Protein AF-A0A2G1Z5H5-F1 (afdb_monomer_lite)

pLDDT: mean 76.41, std 15.06, range [30.34, 93.94]

Foldseek 3Di:
DPPDPPPDDFPFDPVLLVVVCVVPPPCLLVVLVVLLVCLLVVVDDLLVSLLVLLVSLLVLCCVPVNLPDDPVNVVVLVVVLVVLVVVLVVDPDPVSVVVSVVVNVPPPRRDDSLVSVVVLVVVLVVLQFDDDDDSVLSVVSSPQDPPDPDDDQDPVRSVSSVVCSLVSSLSSQLSSCVVSPGDSLRSLVVLVVRPRCSVVGRHPVNND

Radius of gyration: 21.46 Å; chains: 1; bounding box: 48×31×82 Å

Secondary structure (DSSP, 8-state):
----S-SS--SS-HHHHHHHHHH-TT-HHHHHHHHHHHHHTT-S-HHHHHHHHHHHHHHHHHHHT-S---HHHHHHHHHHHHHHHHHHTT---HHHHHHHHHHHHS-TTPPPHHHHHHHHHHHHHHTT------HHHHHHHHT----TTS-PPPHHHHHHHHHHHHHHHHHHHHHHHHHTT--HHHHHHHHHT-TTTGGGGS-GGG--

Sequence (208 aa):
EFASLTDGRSTVSIENIFDHIVSDKDGALTYFMDMVLKAEVYERRLDDGFIELIGLLENFHKTYFGSGLDKERKDYNKEMKQKLKKLVAKSNDKEAIEFLNKLCMAQPGELSLFERLEELKKEWAEDGFRGGPDLRKIKSLRNVKPHGRGNRYSNDDIQYIAMVLPFLTGLSRYHILKYLGFDRESIAKSFHVIRLGLGSFVPIDLCE

Structure (mmCIF, N/CA/C/O backbone):
data_AF-A0A2G1Z5H5-F1
#
_entry.id   AF-A0A2G1Z5H5-F1
#
loop_
_atom_site.group_PDB
_atom_site.id
_atom_site.type_symbol
_atom_site.label_atom_id
_atom_site.label_alt_id
_atom_site.label_comp_id
_atom_site.label_asym_id
_atom_site.label_entity_id
_atom_site.label_seq_id
_atom_site.pdbx_PDB_ins_code
_atom_site.Cartn_x
_atom_site.Cartn_y
_atom_site.Cartn_z
_atom_site.occupancy
_atom_site.B_iso_or_equiv
_atom_site.auth_seq_id
_atom_site.auth_comp_id
_atom_site.auth_asym_id
_atom_site.auth_atom_id
_atom_site.pdbx_PDB_model_num
ATOM 1 N N . GLU A 1 1 ? 6.859 11.611 -41.718 1.00 34.59 1 GLU A N 1
ATOM 2 C CA . GLU A 1 1 ? 5.893 10.510 -41.538 1.00 34.59 1 GLU A CA 1
ATOM 3 C C . GLU A 1 1 ? 5.924 10.061 -40.082 1.00 34.59 1 GLU A C 1
ATOM 5 O O . GLU A 1 1 ? 6.848 9.379 -39.668 1.00 34.59 1 GLU A O 1
ATOM 10 N N . PHE A 1 2 ? 4.973 10.549 -39.280 1.00 31.77 2 PHE A N 1
ATOM 11 C CA . PHE A 1 2 ? 4.780 10.169 -37.874 1.00 31.77 2 PHE A CA 1
ATOM 12 C C . PHE A 1 2 ? 3.971 8.871 -37.818 1.00 31.77 2 PHE A C 1
ATOM 1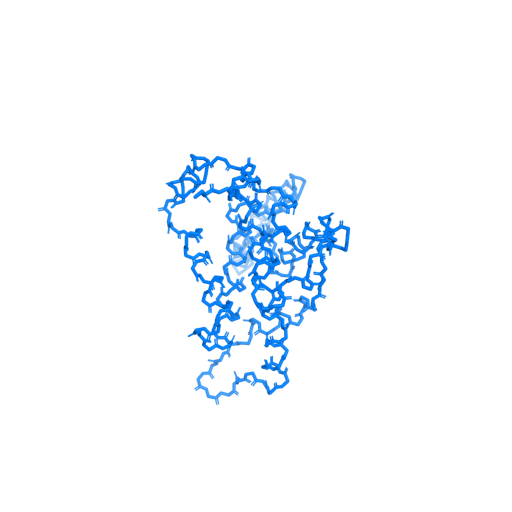4 O O . PHE A 1 2 ? 2.782 8.870 -37.504 1.00 31.77 2 PHE A O 1
ATOM 21 N N . ALA A 1 3 ? 4.597 7.768 -38.212 1.00 30.34 3 ALA A N 1
ATOM 22 C CA . ALA A 1 3 ? 3.978 6.462 -38.092 1.00 30.34 3 ALA A CA 1
ATOM 23 C C . ALA A 1 3 ? 4.014 6.003 -36.622 1.00 30.34 3 ALA A C 1
ATOM 25 O O . ALA A 1 3 ? 5.083 5.848 -36.041 1.00 30.34 3 ALA A O 1
ATOM 26 N N . SER A 1 4 ? 2.825 5.739 -36.069 1.00 34.12 4 SER A N 1
ATOM 27 C CA . SER A 1 4 ? 2.588 4.704 -35.053 1.00 34.12 4 SER A CA 1
ATOM 28 C C . SER A 1 4 ? 3.113 4.929 -33.619 1.00 34.12 4 SER A C 1
ATOM 30 O O . SER A 1 4 ? 3.907 4.143 -33.111 1.00 34.12 4 SER A O 1
ATOM 32 N N . LEU A 1 5 ? 2.584 5.929 -32.903 1.00 34.94 5 LEU A N 1
ATOM 33 C CA . LEU A 1 5 ? 2.656 5.997 -31.423 1.00 34.94 5 LEU A CA 1
ATOM 34 C C . LEU A 1 5 ? 1.293 5.772 -30.736 1.00 34.94 5 LEU A C 1
ATOM 36 O O . LEU A 1 5 ? 1.133 6.049 -29.552 1.00 34.94 5 LEU A O 1
ATOM 40 N N . THR A 1 6 ? 0.297 5.275 -31.475 1.00 40.53 6 THR A N 1
ATOM 41 C CA . THR A 1 6 ? -1.071 5.037 -30.977 1.00 40.53 6 THR A CA 1
ATOM 42 C C . THR A 1 6 ? -1.486 3.568 -30.954 1.00 40.53 6 THR A C 1
ATOM 44 O O . THR A 1 6 ? -2.659 3.289 -30.702 1.00 40.53 6 THR A O 1
ATOM 47 N N . ASP A 1 7 ? -0.567 2.632 -31.194 1.00 35.00 7 ASP A N 1
ATOM 48 C CA . ASP A 1 7 ? -0.853 1.209 -31.003 1.00 35.00 7 ASP A CA 1
ATOM 49 C C . ASP A 1 7 ? -0.831 0.895 -29.501 1.00 35.00 7 ASP A C 1
ATOM 51 O O . ASP A 1 7 ? 0.214 0.660 -28.901 1.00 35.00 7 ASP A O 1
ATOM 55 N N . GLY A 1 8 ? -2.010 0.981 -28.876 1.00 45.78 8 GLY A N 1
ATOM 56 C CA . GLY A 1 8 ? -2.221 0.682 -27.457 1.00 45.78 8 GLY A CA 1
ATOM 57 C C . GLY A 1 8 ? -2.734 1.870 -26.647 1.00 45.78 8 GLY A C 1
ATOM 58 O O . GLY A 1 8 ? -2.090 2.309 -25.697 1.00 45.78 8 GLY A O 1
ATOM 59 N N . ARG A 1 9 ? -3.900 2.412 -27.022 1.00 51.22 9 ARG A N 1
ATOM 60 C CA . ARG A 1 9 ? -4.643 3.376 -26.194 1.00 51.22 9 ARG A CA 1
ATOM 61 C C . ARG A 1 9 ? -4.910 2.748 -24.821 1.00 51.22 9 ARG A C 1
ATOM 63 O O . ARG A 1 9 ? -5.426 1.637 -24.766 1.00 51.22 9 ARG A O 1
ATOM 70 N N . SER A 1 10 ? -4.557 3.464 -23.752 1.00 54.84 10 SER A N 1
ATOM 71 C CA . SER A 1 10 ? -4.965 3.165 -22.371 1.00 54.84 10 SER A CA 1
ATOM 72 C C . SER A 1 10 ? -6.406 2.651 -22.334 1.00 54.84 10 SER A C 1
ATOM 74 O O . SER A 1 10 ? -7.285 3.268 -22.939 1.00 54.84 10 SER A O 1
ATOM 76 N N . THR A 1 11 ? -6.657 1.546 -21.629 1.00 64.56 11 THR A N 1
ATOM 77 C CA . THR A 1 11 ? -8.013 0.996 -21.462 1.00 64.56 11 THR A CA 1
ATOM 78 C C . THR A 1 11 ? -8.915 1.887 -20.603 1.00 64.56 11 THR A C 1
ATOM 80 O O . THR A 1 11 ? -10.134 1.727 -20.612 1.00 64.56 11 THR A O 1
ATOM 83 N N . VAL A 1 12 ? -8.332 2.887 -19.936 1.00 72.69 12 VAL A N 1
ATOM 84 C CA . VAL A 1 12 ? -9.022 3.913 -19.149 1.00 72.69 12 VAL A CA 1
ATOM 85 C C . VAL A 1 12 ? -9.124 5.216 -19.938 1.00 72.69 12 VAL A C 1
ATOM 87 O O . VAL A 1 12 ? -8.121 5.694 -20.481 1.00 72.69 12 VAL A O 1
ATOM 90 N N . SER A 1 13 ? -10.322 5.810 -19.969 1.00 78.75 13 SER A N 1
ATOM 91 C CA . SER A 1 13 ? -10.554 7.134 -20.550 1.00 78.75 13 SER A CA 1
ATOM 92 C C . SER A 1 13 ? -9.926 8.241 -19.697 1.00 78.75 13 SER A C 1
ATOM 94 O O . SER A 1 13 ? -9.834 8.145 -18.472 1.00 78.75 13 SER A O 1
ATOM 96 N N . ILE A 1 14 ? -9.499 9.322 -20.349 1.00 75.88 14 ILE A N 1
ATOM 97 C CA . ILE A 1 14 ? -8.927 10.485 -19.659 1.00 75.88 14 ILE A CA 1
ATOM 98 C C . ILE A 1 14 ? -9.972 11.105 -18.723 1.00 75.88 14 ILE A C 1
ATOM 100 O O . ILE A 1 14 ? -9.642 11.503 -17.610 1.00 75.88 14 ILE A O 1
ATOM 104 N N . GLU A 1 15 ? -11.233 11.117 -19.147 1.00 73.50 15 GLU A N 1
ATOM 105 C CA . GLU A 1 15 ? -12.382 11.580 -18.375 1.00 73.50 15 GLU A CA 1
ATOM 106 C C . GLU A 1 15 ? -12.508 10.827 -17.045 1.00 73.50 15 GLU A C 1
ATOM 108 O O . GLU A 1 15 ? -12.599 11.469 -16.005 1.00 73.50 15 GLU A O 1
ATOM 113 N N . ASN A 1 16 ? -12.386 9.492 -17.043 1.00 71.44 16 ASN A N 1
ATOM 114 C CA . ASN A 1 16 ? -12.443 8.702 -15.808 1.00 71.44 16 ASN A CA 1
ATOM 115 C C . ASN A 1 16 ? -11.291 9.052 -14.853 1.00 71.44 16 ASN A C 1
ATOM 117 O O . ASN A 1 16 ? -11.498 9.178 -13.647 1.00 71.44 16 ASN A O 1
ATOM 121 N N . ILE A 1 17 ? -10.074 9.242 -15.376 1.00 74.94 17 ILE A N 1
ATOM 122 C CA . ILE A 1 17 ? -8.916 9.642 -14.559 1.00 74.94 17 ILE A CA 1
ATOM 123 C C . ILE A 1 17 ? -9.167 11.017 -13.928 1.00 74.94 17 ILE A C 1
ATOM 125 O O . ILE A 1 17 ? -8.928 11.200 -12.732 1.00 74.94 17 ILE A O 1
ATOM 129 N N . PHE A 1 18 ? -9.673 11.976 -14.709 1.00 73.38 18 PHE A N 1
ATOM 130 C CA . PHE A 1 18 ? -10.028 13.299 -14.201 1.00 73.38 18 PHE A CA 1
ATOM 131 C C . PHE A 1 18 ? -11.140 13.233 -13.159 1.00 73.38 18 PHE A C 1
ATOM 133 O O . PHE A 1 18 ? -11.022 13.899 -12.135 1.00 73.38 18 PHE A O 1
ATOM 140 N N . ASP A 1 19 ? -12.162 12.406 -13.358 1.00 72.00 19 ASP A N 1
ATOM 141 C CA . ASP A 1 19 ? -13.245 12.234 -12.391 1.00 72.00 19 ASP A CA 1
ATOM 142 C C . ASP A 1 19 ? -12.720 11.710 -11.048 1.00 72.00 19 ASP A C 1
ATOM 144 O O . ASP A 1 19 ? -13.114 12.223 -9.998 1.00 72.00 19 ASP A O 1
ATOM 148 N N . HIS A 1 20 ? -11.774 10.763 -11.052 1.00 72.81 20 HIS A N 1
ATOM 149 C CA . HIS A 1 20 ? -11.118 10.291 -9.828 1.00 72.81 20 HIS A CA 1
ATOM 150 C C . HIS A 1 20 ? -10.287 11.384 -9.140 1.00 72.81 20 HIS A C 1
ATOM 152 O O . HIS A 1 20 ? -10.359 11.515 -7.918 1.00 72.81 20 HIS A O 1
ATOM 158 N N . ILE A 1 21 ? -9.532 12.186 -9.900 1.00 73.06 21 ILE A N 1
ATOM 159 C CA . ILE A 1 21 ? -8.707 13.282 -9.359 1.00 73.06 21 ILE A CA 1
ATOM 160 C C . ILE A 1 21 ? -9.581 14.419 -8.812 1.00 73.06 21 ILE A C 1
ATOM 162 O O . ILE A 1 21 ? -9.304 14.957 -7.747 1.00 73.06 21 ILE A O 1
ATOM 166 N N . VAL A 1 22 ? -10.657 14.784 -9.510 1.00 72.25 22 VAL A N 1
ATOM 167 C CA . VAL A 1 22 ? -11.588 15.842 -9.086 1.00 72.25 22 VAL A CA 1
ATOM 168 C C . VAL A 1 22 ? -12.436 15.388 -7.892 1.00 72.25 22 VAL A C 1
ATOM 170 O O . VAL A 1 22 ? -12.794 16.202 -7.040 1.00 72.25 22 VAL A O 1
ATOM 173 N N . SER A 1 23 ? -12.736 14.091 -7.796 1.00 71.38 23 SER A N 1
ATOM 174 C CA . SER A 1 23 ? -13.459 13.509 -6.658 1.00 71.38 23 SER A CA 1
ATOM 175 C C . SER A 1 23 ? -12.597 13.357 -5.399 1.00 71.38 23 SER A C 1
ATOM 177 O O . SER A 1 23 ? -13.146 13.210 -4.304 1.00 71.38 23 SER A O 1
ATOM 179 N N . ASP A 1 24 ? -11.269 13.424 -5.524 1.00 74.38 24 ASP A N 1
ATOM 180 C CA . ASP A 1 24 ? -10.310 13.428 -4.416 1.00 74.38 24 ASP A CA 1
ATOM 181 C C . ASP A 1 24 ? -10.291 14.796 -3.713 1.00 74.38 24 ASP A C 1
ATOM 183 O O . ASP A 1 24 ? -9.395 15.621 -3.893 1.00 74.38 24 ASP A O 1
ATOM 187 N N . LYS A 1 25 ? -11.330 15.049 -2.908 1.00 62.09 25 LYS A N 1
ATOM 188 C CA . LYS A 1 25 ? -11.600 16.349 -2.263 1.00 62.09 25 LYS A CA 1
ATOM 189 C C . LYS A 1 25 ? -10.444 16.901 -1.423 1.00 62.09 25 LYS A C 1
ATOM 191 O O . LYS A 1 25 ? -10.353 18.116 -1.274 1.00 62.09 25 LYS A O 1
ATOM 196 N N . ASP A 1 26 ? -9.583 16.027 -0.907 1.00 72.56 26 ASP A N 1
ATOM 197 C CA . ASP A 1 26 ? -8.458 16.389 -0.040 1.00 72.56 26 ASP A CA 1
ATOM 198 C C . ASP A 1 26 ? -7.095 16.297 -0.758 1.00 72.56 26 ASP A C 1
ATOM 200 O O . ASP A 1 26 ? -6.055 16.533 -0.141 1.00 72.56 26 ASP A O 1
ATOM 204 N N . GLY A 1 27 ? -7.072 15.947 -2.052 1.00 78.00 27 GLY A N 1
ATOM 205 C CA . GLY A 1 27 ? -5.838 15.762 -2.823 1.00 78.00 27 GLY A CA 1
ATOM 206 C C . GLY A 1 27 ? -4.970 14.593 -2.336 1.00 78.00 27 GLY A C 1
ATOM 207 O O . GLY A 1 27 ? -3.768 14.556 -2.617 1.00 78.00 27 GLY A O 1
ATOM 208 N N . ALA 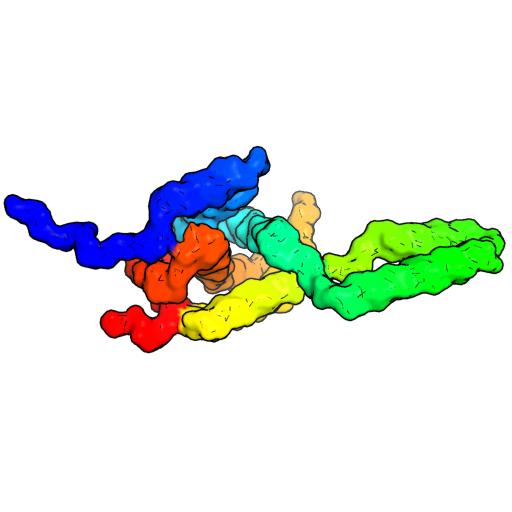A 1 28 ? -5.546 13.651 -1.583 1.00 81.81 28 ALA A N 1
ATOM 209 C CA . ALA A 1 28 ? -4.832 12.546 -0.957 1.00 81.81 28 ALA A CA 1
ATOM 210 C C . ALA A 1 28 ? -4.253 11.562 -1.986 1.00 81.81 28 ALA A C 1
ATOM 212 O O . ALA A 1 28 ? -3.143 11.064 -1.797 1.00 81.81 28 ALA A O 1
ATOM 213 N N . LEU A 1 29 ? -4.971 11.299 -3.082 1.00 83.50 29 LEU A N 1
ATOM 214 C CA . LEU A 1 29 ? -4.502 10.484 -4.202 1.00 83.50 29 LEU A CA 1
ATOM 215 C C . LEU A 1 29 ? -3.364 11.184 -4.944 1.00 83.50 29 LEU A C 1
ATOM 217 O O . LEU A 1 29 ? -2.335 10.565 -5.206 1.00 83.50 29 LEU A O 1
ATOM 221 N N . THR A 1 30 ? -3.519 12.478 -5.231 1.00 84.75 30 THR A N 1
ATOM 222 C CA . THR A 1 30 ? -2.488 13.259 -5.938 1.00 84.75 30 THR A CA 1
ATOM 223 C C . THR A 1 30 ? -1.199 13.339 -5.118 1.00 84.75 30 THR A C 1
ATOM 225 O O . THR A 1 30 ? -0.109 13.116 -5.644 1.00 84.75 30 THR A O 1
ATOM 228 N N . TYR A 1 31 ? -1.314 13.585 -3.811 1.00 87.50 31 TYR A N 1
ATOM 229 C CA . TYR A 1 31 ? -0.173 13.564 -2.898 1.00 87.50 31 TYR A CA 1
ATOM 230 C C . TYR A 1 31 ? 0.465 12.174 -2.808 1.00 87.50 31 TYR A C 1
ATOM 232 O O . TYR A 1 31 ? 1.690 12.057 -2.814 1.00 87.50 31 TYR A O 1
ATOM 240 N N . PHE A 1 32 ? -0.339 11.107 -2.781 1.00 89.69 32 PHE A N 1
ATOM 241 C CA . PHE A 1 32 ? 0.192 9.748 -2.778 1.00 89.69 32 PHE A CA 1
ATOM 242 C C . PHE A 1 32 ? 0.973 9.435 -4.061 1.00 89.69 32 PHE A C 1
ATOM 244 O O . PHE A 1 32 ? 2.082 8.910 -3.980 1.00 89.69 32 PHE A O 1
ATOM 251 N N . MET A 1 33 ? 0.454 9.825 -5.228 1.00 88.69 33 MET A N 1
ATOM 252 C CA . MET A 1 33 ? 1.147 9.690 -6.514 1.00 88.69 33 MET A CA 1
ATOM 253 C C . MET A 1 33 ? 2.485 10.438 -6.530 1.00 88.69 33 MET A C 1
ATOM 255 O O . MET A 1 33 ? 3.504 9.854 -6.895 1.00 88.69 33 MET A O 1
ATOM 259 N N . ASP A 1 34 ? 2.501 11.700 -6.092 1.00 88.38 34 ASP A N 1
ATOM 260 C CA . ASP A 1 34 ? 3.726 12.501 -5.969 1.00 88.38 34 ASP A CA 1
ATOM 261 C C . ASP A 1 34 ? 4.745 11.830 -5.037 1.00 88.38 34 ASP A C 1
ATOM 263 O O . ASP A 1 34 ? 5.933 11.744 -5.352 1.00 88.38 34 ASP A O 1
ATOM 267 N N . MET A 1 35 ? 4.283 11.269 -3.919 1.00 89.12 35 MET A N 1
ATOM 268 C CA . MET A 1 35 ? 5.166 10.585 -2.983 1.00 89.12 35 MET A CA 1
ATOM 269 C C . MET A 1 35 ? 5.734 9.271 -3.514 1.00 89.12 35 MET A C 1
ATOM 271 O O . MET A 1 35 ? 6.901 8.975 -3.251 1.00 89.12 35 MET A O 1
ATOM 275 N N . VAL A 1 36 ? 4.963 8.508 -4.292 1.00 89.00 36 VAL A N 1
ATOM 276 C CA . VAL A 1 36 ? 5.480 7.328 -4.999 1.00 89.00 36 VAL A CA 1
ATOM 277 C C . VAL A 1 36 ? 6.588 7.741 -5.966 1.00 89.00 36 VAL A C 1
ATOM 279 O O . VAL A 1 36 ? 7.666 7.154 -5.922 1.00 89.00 36 VAL A O 1
ATOM 282 N N . LEU A 1 37 ? 6.373 8.792 -6.765 1.00 86.62 37 LEU A N 1
ATOM 283 C CA . LEU A 1 37 ? 7.378 9.292 -7.711 1.00 86.62 37 LEU A CA 1
ATOM 284 C C . LEU A 1 37 ? 8.658 9.753 -6.999 1.00 86.62 37 LEU A C 1
ATOM 286 O O . LEU A 1 37 ? 9.759 9.383 -7.402 1.00 86.62 37 LEU A O 1
ATOM 290 N N . LYS A 1 38 ? 8.532 10.502 -5.899 1.00 86.19 38 LYS A N 1
ATOM 291 C CA . LYS A 1 38 ? 9.680 10.961 -5.095 1.00 86.19 38 LYS A CA 1
ATOM 292 C C . LYS A 1 38 ? 10.454 9.812 -4.454 1.00 86.19 38 LYS A C 1
ATOM 294 O O . LYS A 1 38 ? 11.683 9.862 -4.383 1.00 86.19 38 LYS A O 1
ATOM 299 N N . ALA A 1 39 ? 9.747 8.784 -3.983 1.00 85.19 39 ALA A N 1
ATOM 300 C CA . ALA A 1 39 ? 10.359 7.582 -3.425 1.00 85.19 39 ALA A CA 1
ATOM 301 C C . ALA A 1 39 ? 11.063 6.744 -4.505 1.00 85.19 39 ALA A C 1
ATOM 303 O O . ALA A 1 39 ? 12.129 6.194 -4.240 1.00 85.19 39 ALA A O 1
ATOM 304 N N . GLU A 1 40 ? 10.512 6.690 -5.722 1.00 83.44 40 GLU A N 1
ATOM 305 C CA . GLU A 1 40 ? 11.128 6.033 -6.880 1.00 83.44 40 GLU A CA 1
ATOM 306 C C . GLU A 1 40 ? 12.492 6.665 -7.226 1.00 83.44 40 GLU A C 1
ATOM 308 O O . GLU A 1 40 ? 13.475 5.949 -7.416 1.00 83.44 40 GLU A O 1
ATOM 313 N N . VAL A 1 41 ? 12.602 7.997 -7.244 1.00 82.25 41 VAL A N 1
ATOM 314 C CA . VAL A 1 41 ? 13.861 8.688 -7.598 1.00 82.25 41 VAL A CA 1
ATOM 315 C C . VAL A 1 41 ? 14.805 8.953 -6.415 1.00 82.25 41 VAL A C 1
ATOM 317 O O . VAL A 1 41 ? 15.820 9.624 -6.590 1.00 82.25 41 VAL A O 1
ATOM 320 N N . TYR A 1 42 ? 14.505 8.426 -5.221 1.00 78.75 42 TYR A N 1
ATOM 321 C CA . TYR A 1 42 ? 15.274 8.656 -3.987 1.00 78.75 42 TYR A CA 1
ATOM 322 C C . TYR A 1 42 ? 15.501 10.147 -3.662 1.00 78.75 42 TYR A C 1
ATOM 324 O O . TYR A 1 42 ? 16.541 10.528 -3.127 1.00 78.75 42 TYR A O 1
ATOM 332 N N . GLU A 1 43 ? 14.524 11.009 -3.962 1.00 78.00 43 GLU A N 1
ATOM 333 C CA . GLU A 1 43 ? 14.632 12.459 -3.716 1.00 78.00 43 GLU A CA 1
ATOM 334 C C . GLU A 1 43 ? 14.588 12.802 -2.214 1.00 78.00 43 GLU A C 1
ATOM 336 O O . GLU A 1 43 ? 14.990 13.884 -1.786 1.00 78.00 43 GLU A O 1
ATOM 341 N N . ARG A 1 44 ? 14.125 11.861 -1.384 1.00 72.62 44 ARG A N 1
ATOM 342 C CA . ARG A 1 44 ? 14.105 11.973 0.077 1.00 72.62 44 ARG A CA 1
ATOM 343 C C . ARG A 1 44 ? 15.080 11.003 0.722 1.00 72.62 44 ARG A C 1
ATOM 345 O O . ARG A 1 44 ? 15.501 10.010 0.129 1.00 72.62 44 ARG A O 1
ATOM 352 N N . ARG A 1 45 ? 15.390 11.262 1.994 1.00 80.44 45 ARG A N 1
ATOM 353 C CA . ARG A 1 45 ? 16.102 10.286 2.816 1.00 80.44 45 ARG A CA 1
ATOM 354 C C . ARG A 1 45 ? 15.318 8.971 2.859 1.00 80.44 45 ARG A C 1
ATOM 356 O O . ARG A 1 45 ? 14.093 8.979 2.971 1.00 80.44 45 ARG A O 1
ATOM 363 N N . LEU A 1 46 ? 16.044 7.857 2.780 1.00 83.38 46 LEU A N 1
ATOM 364 C CA . LEU A 1 46 ? 15.479 6.504 2.706 1.00 83.38 46 LEU A CA 1
ATOM 365 C C . LEU A 1 46 ? 14.502 6.199 3.847 1.00 83.38 46 LEU A C 1
ATOM 367 O O . LEU A 1 46 ? 13.456 5.601 3.618 1.00 83.38 46 LEU A O 1
ATOM 371 N N . ASP A 1 47 ? 14.838 6.616 5.066 1.00 82.25 47 ASP A N 1
ATOM 372 C CA . ASP A 1 47 ? 14.019 6.425 6.260 1.00 82.25 47 ASP A CA 1
ATOM 373 C C . ASP A 1 47 ? 12.717 7.232 6.217 1.00 82.25 47 ASP A C 1
ATOM 375 O O . ASP A 1 47 ? 11.649 6.684 6.499 1.00 82.25 47 ASP A O 1
ATOM 379 N N . ASP A 1 48 ? 12.799 8.501 5.823 1.00 82.69 48 ASP A N 1
ATOM 380 C CA . ASP A 1 48 ? 11.633 9.382 5.717 1.00 82.69 48 ASP A CA 1
ATOM 381 C C . ASP A 1 48 ? 10.679 8.899 4.616 1.00 82.69 48 ASP A C 1
ATOM 383 O O . ASP A 1 48 ? 9.486 8.711 4.864 1.00 82.69 48 ASP A O 1
ATOM 387 N N . GLY A 1 49 ? 11.215 8.603 3.425 1.00 84.25 49 GLY A N 1
ATOM 388 C CA . GLY A 1 49 ? 10.433 8.083 2.302 1.00 84.25 49 GLY A CA 1
ATOM 389 C C . GLY A 1 49 ? 9.763 6.745 2.621 1.00 84.25 49 GLY A C 1
ATOM 390 O O . GLY A 1 49 ? 8.600 6.542 2.284 1.00 84.25 49 GLY A O 1
ATOM 391 N N . PHE A 1 50 ? 10.453 5.853 3.337 1.00 89.00 50 PHE A N 1
ATOM 392 C CA . PHE A 1 50 ? 9.891 4.581 3.792 1.00 89.00 50 PHE A CA 1
ATOM 393 C C . PHE A 1 50 ? 8.709 4.768 4.753 1.00 89.00 50 PHE A C 1
ATOM 395 O O . PHE A 1 50 ? 7.651 4.169 4.551 1.00 89.00 50 PHE A O 1
ATOM 402 N N . ILE A 1 51 ? 8.863 5.597 5.793 1.00 88.69 51 ILE A N 1
ATOM 403 C CA . ILE A 1 51 ? 7.807 5.825 6.794 1.00 88.69 51 ILE A CA 1
ATOM 404 C C . ILE A 1 51 ? 6.575 6.462 6.145 1.00 88.69 51 ILE A C 1
ATOM 406 O O . ILE A 1 51 ? 5.446 6.034 6.402 1.00 88.69 51 ILE A O 1
ATOM 410 N N . GLU A 1 52 ? 6.795 7.472 5.308 1.00 88.00 52 GLU A N 1
ATOM 411 C CA . GLU A 1 52 ? 5.736 8.215 4.632 1.00 88.00 52 GLU A CA 1
ATOM 412 C C . GLU A 1 52 ? 4.971 7.330 3.647 1.00 88.00 52 GLU A C 1
ATOM 414 O O . GLU A 1 52 ? 3.742 7.298 3.688 1.00 88.00 52 GLU A O 1
ATOM 419 N N . LEU A 1 53 ? 5.674 6.525 2.845 1.00 90.75 53 LEU A N 1
ATOM 420 C CA . LEU A 1 53 ? 5.054 5.619 1.880 1.00 90.75 53 LEU A CA 1
ATOM 421 C C . LEU A 1 53 ? 4.179 4.556 2.558 1.00 90.75 53 LEU A C 1
ATOM 423 O O . LEU A 1 53 ? 3.069 4.285 2.106 1.00 90.75 53 LEU A O 1
ATOM 427 N N . ILE A 1 54 ? 4.628 3.993 3.685 1.00 91.94 54 ILE A N 1
ATOM 428 C CA . ILE A 1 54 ? 3.816 3.056 4.477 1.00 91.94 54 ILE A CA 1
ATOM 429 C C . ILE A 1 54 ? 2.586 3.752 5.060 1.00 91.94 54 ILE A C 1
ATOM 431 O O . ILE A 1 54 ? 1.498 3.175 5.065 1.00 91.94 54 ILE A O 1
ATOM 435 N N . GLY A 1 55 ? 2.749 4.975 5.572 1.00 89.81 55 GLY A N 1
ATOM 436 C CA . GLY A 1 55 ? 1.635 5.768 6.088 1.00 89.81 55 GLY A CA 1
ATOM 437 C C . GLY A 1 55 ? 0.590 6.058 5.012 1.00 89.81 55 GLY A C 1
ATOM 438 O O . GLY A 1 55 ? -0.606 5.942 5.273 1.00 89.81 55 GLY A O 1
ATOM 439 N N . LEU A 1 56 ? 1.040 6.363 3.796 1.00 90.88 56 LEU A N 1
ATOM 440 C CA . LEU A 1 56 ? 0.174 6.616 2.651 1.00 90.88 56 LEU A CA 1
ATOM 441 C C . LEU A 1 56 ? -0.513 5.355 2.139 1.00 90.88 56 LEU A C 1
ATOM 443 O O . LEU A 1 56 ? -1.709 5.409 1.894 1.00 90.88 56 LEU A O 1
ATOM 447 N N . LEU A 1 57 ? 0.178 4.215 2.071 1.00 91.12 57 LEU A N 1
ATOM 448 C CA . LEU A 1 57 ? -0.442 2.916 1.779 1.00 91.12 57 LEU A CA 1
ATOM 449 C C . LEU A 1 57 ? -1.520 2.556 2.808 1.00 91.12 57 LEU A C 1
ATOM 451 O O . LEU A 1 57 ? -2.604 2.098 2.449 1.00 91.12 57 LEU A O 1
ATOM 455 N N . GLU A 1 58 ? -1.242 2.785 4.095 1.00 89.88 58 GLU A N 1
ATOM 456 C CA . GLU A 1 58 ? -2.219 2.566 5.163 1.00 89.88 58 GLU A CA 1
ATOM 457 C C . GLU A 1 58 ? -3.445 3.472 4.983 1.00 89.88 58 GLU A C 1
ATOM 459 O O . GLU A 1 58 ? -4.577 3.007 5.121 1.00 89.88 58 GLU A O 1
ATOM 464 N N . ASN A 1 59 ? -3.227 4.752 4.672 1.00 87.56 59 ASN A N 1
ATOM 465 C CA . ASN A 1 59 ? -4.300 5.716 4.459 1.00 87.56 59 ASN A CA 1
ATOM 466 C C . ASN A 1 59 ? -5.104 5.410 3.190 1.00 87.56 59 ASN A C 1
ATOM 468 O O . ASN A 1 59 ? -6.327 5.419 3.229 1.00 87.56 59 ASN A O 1
ATOM 472 N N . PHE A 1 60 ? -4.429 5.070 2.092 1.00 87.81 60 PHE A N 1
ATOM 473 C CA . PHE A 1 60 ? -5.047 4.652 0.838 1.00 87.81 60 PHE A CA 1
ATOM 474 C C . PHE A 1 60 ? -5.976 3.463 1.073 1.00 87.81 60 PHE A C 1
ATOM 476 O O . PHE A 1 60 ? -7.143 3.503 0.689 1.00 87.81 60 PHE A O 1
ATOM 483 N N . HIS A 1 61 ? -5.500 2.445 1.796 1.00 87.75 61 HIS A N 1
ATOM 484 C CA . HIS A 1 61 ? -6.331 1.293 2.124 1.00 87.75 61 HIS A CA 1
ATOM 485 C C . HIS A 1 61 ? -7.565 1.676 2.945 1.00 87.75 61 HIS A C 1
ATOM 487 O O . HIS A 1 61 ? -8.684 1.313 2.584 1.00 87.75 61 HIS A O 1
ATOM 493 N N . LYS A 1 62 ? -7.383 2.491 3.992 1.00 83.19 62 LYS A N 1
ATOM 494 C CA . LYS A 1 62 ? -8.493 2.995 4.818 1.00 83.19 62 LYS A CA 1
ATOM 495 C C . LYS A 1 62 ? -9.536 3.753 3.998 1.00 83.19 62 LYS A C 1
ATOM 497 O O . LYS A 1 62 ? -10.727 3.576 4.249 1.00 83.19 62 LYS A O 1
ATOM 502 N N . THR A 1 63 ? -9.093 4.584 3.061 1.00 80.00 63 THR A N 1
ATOM 503 C CA . THR A 1 63 ? -9.961 5.454 2.264 1.00 80.00 63 THR A CA 1
ATOM 504 C C . THR A 1 63 ? -10.724 4.682 1.194 1.00 80.00 63 THR A C 1
ATOM 506 O O . THR A 1 63 ? -11.926 4.893 1.049 1.00 80.00 63 THR A O 1
ATOM 509 N N . TYR A 1 64 ? -10.061 3.775 0.472 1.00 73.38 64 TYR A N 1
ATOM 510 C CA . TYR A 1 64 ? -10.622 3.175 -0.745 1.00 73.38 64 TYR A CA 1
ATOM 511 C C . TYR A 1 64 ? -11.136 1.744 -0.568 1.00 73.38 64 TYR A C 1
ATOM 513 O O . TYR A 1 64 ? -12.112 1.372 -1.215 1.00 73.38 64 TYR A O 1
ATOM 521 N N . PHE A 1 65 ? -10.557 0.962 0.346 1.00 69.62 65 PHE A N 1
ATOM 522 C CA . PHE A 1 65 ? -11.024 -0.397 0.661 1.00 69.62 65 PHE A CA 1
ATOM 523 C C . PHE A 1 65 ? -11.829 -0.457 1.974 1.00 69.62 65 PHE A C 1
ATOM 525 O O . PHE A 1 65 ? -12.510 -1.445 2.256 1.00 69.62 65 PHE A O 1
ATOM 532 N N . GLY A 1 66 ? -11.829 0.631 2.753 1.00 60.06 66 GLY A N 1
ATOM 533 C CA . GLY A 1 66 ? -12.564 0.752 4.010 1.00 60.06 66 GLY A CA 1
ATOM 534 C C . GLY A 1 66 ? -11.930 -0.031 5.165 1.00 60.06 66 GLY A C 1
ATOM 535 O O . GLY A 1 66 ? -10.987 -0.806 5.012 1.00 60.06 66 GLY A O 1
ATOM 536 N N . SER A 1 67 ? -12.448 0.161 6.383 1.00 54.38 67 SER A N 1
ATOM 537 C CA . SER A 1 67 ? -12.122 -0.723 7.505 1.00 54.38 67 SER A CA 1
ATOM 538 C C . SER A 1 67 ? -12.657 -2.120 7.180 1.00 54.38 67 SER A C 1
ATOM 540 O O . SER A 1 67 ? -13.862 -2.344 7.291 1.00 54.38 67 SER A O 1
ATOM 542 N N . GLY A 1 68 ? -11.774 -3.014 6.714 1.00 48.81 68 GLY A N 1
ATOM 543 C CA . GLY A 1 68 ? -12.026 -4.374 6.202 1.00 48.81 68 GLY A CA 1
ATOM 544 C C . GLY A 1 68 ? -12.701 -5.356 7.168 1.00 48.81 68 GLY A C 1
ATOM 545 O O . GLY A 1 68 ? -12.250 -6.477 7.377 1.00 48.81 68 GLY A O 1
ATOM 546 N N . LEU A 1 69 ? -13.797 -4.951 7.797 1.00 53.56 69 LEU A N 1
ATOM 547 C CA . LEU A 1 69 ? -14.711 -5.850 8.466 1.00 53.56 69 LEU A CA 1
ATOM 548 C C . LEU A 1 69 ? -15.750 -6.288 7.442 1.00 53.56 69 LEU A C 1
ATOM 550 O O . LEU A 1 69 ? -16.586 -5.485 7.009 1.00 53.56 69 LEU A O 1
ATOM 554 N N . ASP A 1 70 ? -15.742 -7.582 7.143 1.00 54.94 70 ASP A N 1
ATOM 555 C CA . ASP A 1 70 ? -16.937 -8.257 6.659 1.00 54.94 70 ASP A CA 1
ATOM 556 C C . ASP A 1 70 ? -18.104 -7.976 7.629 1.00 54.94 70 ASP A C 1
ATOM 558 O O . ASP A 1 70 ? -17.908 -7.739 8.832 1.00 54.94 70 ASP A O 1
ATOM 562 N N . LYS A 1 71 ? -19.325 -7.955 7.101 1.00 57.50 71 LYS A N 1
ATOM 563 C CA . LYS A 1 71 ? -20.561 -7.608 7.808 1.00 57.50 71 LYS A CA 1
ATOM 564 C C . LYS A 1 71 ? -20.693 -8.374 9.129 1.00 57.50 71 LYS A C 1
ATOM 566 O O . LYS A 1 71 ? -21.025 -7.767 10.143 1.00 57.50 71 LYS A O 1
ATOM 571 N N . GLU A 1 72 ? -20.295 -9.646 9.151 1.00 57.72 72 GLU A N 1
ATOM 572 C CA . GLU A 1 72 ? -20.270 -10.483 10.357 1.00 57.72 72 GLU A CA 1
ATOM 573 C C . GLU A 1 72 ? -19.379 -9.928 11.475 1.00 57.72 72 GLU A C 1
ATOM 575 O O . GLU A 1 72 ? -19.780 -9.902 12.639 1.00 57.72 72 GLU A O 1
ATOM 580 N N . ARG A 1 73 ? -18.179 -9.426 11.155 1.00 56.22 73 ARG A N 1
ATOM 581 C CA . ARG A 1 73 ? -17.285 -8.844 12.168 1.00 56.22 73 ARG A CA 1
ATOM 582 C C . ARG A 1 73 ? -17.773 -7.471 12.636 1.00 56.22 73 ARG A C 1
ATOM 584 O O . ARG A 1 73 ? -17.593 -7.135 13.809 1.00 56.22 73 ARG A O 1
ATOM 591 N N . LYS A 1 74 ? -18.421 -6.687 11.760 1.00 59.62 74 LYS A N 1
ATOM 592 C CA . LYS A 1 74 ? -19.112 -5.442 12.162 1.00 59.62 74 LYS A CA 1
ATOM 593 C C . LYS A 1 74 ? -20.235 -5.747 13.150 1.00 59.62 74 LYS A C 1
ATOM 595 O O . LYS A 1 74 ? -20.339 -5.077 14.182 1.00 59.62 74 LYS A O 1
ATOM 600 N N . ASP A 1 75 ? -21.022 -6.777 12.864 1.00 64.62 75 ASP A N 1
ATOM 601 C CA . ASP A 1 75 ? -22.143 -7.204 13.695 1.00 64.62 75 ASP A CA 1
ATOM 602 C C . ASP A 1 75 ? -21.667 -7.793 15.033 1.00 64.62 75 ASP A C 1
ATOM 604 O O . ASP A 1 75 ? -22.166 -7.381 16.082 1.00 64.62 75 ASP A O 1
ATOM 608 N N . TYR A 1 76 ? -20.617 -8.622 15.038 1.00 64.00 76 TYR A N 1
ATOM 609 C CA . TYR A 1 76 ? -19.983 -9.126 16.263 1.00 64.00 76 TYR A CA 1
ATOM 610 C C . TYR A 1 76 ? -19.446 -7.994 17.152 1.00 64.00 76 TYR A C 1
ATOM 612 O O . TYR A 1 76 ? -19.708 -7.958 18.356 1.00 64.00 76 TYR A O 1
ATOM 620 N N . ASN A 1 77 ? -18.735 -7.017 16.579 1.00 61.91 77 ASN A N 1
ATOM 621 C CA . ASN A 1 77 ? -18.214 -5.879 17.344 1.00 61.91 77 ASN A CA 1
ATOM 622 C C . ASN A 1 77 ? -19.341 -5.001 17.902 1.00 61.91 77 ASN A C 1
ATOM 624 O O . ASN A 1 77 ? -19.243 -4.497 19.025 1.00 61.91 77 ASN A O 1
ATOM 628 N N . LYS A 1 78 ? -20.435 -4.835 17.152 1.00 68.12 78 LYS A N 1
ATOM 629 C CA . LYS A 1 78 ? -21.642 -4.146 17.621 1.00 68.12 78 LYS A CA 1
ATOM 630 C C . LYS A 1 78 ? -22.293 -4.900 18.782 1.00 68.12 78 LYS A C 1
ATOM 632 O O . LYS A 1 78 ? -22.637 -4.274 19.788 1.00 68.12 78 LYS A O 1
ATOM 637 N N . GLU A 1 79 ? -22.413 -6.221 18.681 1.00 72.75 79 GLU A N 1
ATOM 638 C CA . GLU A 1 79 ? -22.957 -7.085 19.731 1.00 72.75 79 GLU A CA 1
ATOM 639 C C . GLU A 1 79 ? -22.086 -7.054 20.998 1.00 72.75 79 GLU A C 1
ATOM 641 O O . GLU A 1 79 ? -22.596 -6.857 22.103 1.00 72.75 79 GLU A O 1
ATOM 646 N N . MET A 1 80 ? -20.763 -7.150 20.854 1.00 68.94 80 MET A N 1
ATOM 647 C CA . MET A 1 80 ? -19.819 -7.059 21.969 1.00 68.94 80 MET A CA 1
ATOM 648 C C . MET A 1 80 ? -19.860 -5.690 22.648 1.00 68.94 80 MET A C 1
ATOM 650 O O . MET A 1 80 ? -19.925 -5.628 23.876 1.00 68.94 80 MET A O 1
ATOM 654 N N . LYS A 1 81 ? -19.935 -4.587 21.890 1.00 68.69 81 LYS A N 1
ATOM 655 C CA . LYS A 1 81 ? -20.149 -3.246 22.465 1.00 68.69 81 LYS A CA 1
ATOM 656 C C . LYS A 1 81 ? -21.466 -3.162 23.240 1.00 68.69 81 LYS A C 1
ATOM 658 O O . LYS A 1 81 ? -21.510 -2.528 24.293 1.00 68.69 81 LYS A O 1
ATOM 663 N N . GLN A 1 82 ? -22.538 -3.801 22.768 1.00 74.50 82 GLN A N 1
ATOM 664 C CA . GLN A 1 82 ? -23.806 -3.853 23.506 1.00 74.50 82 GLN A CA 1
ATOM 665 C C . GLN A 1 82 ? -23.704 -4.686 24.792 1.00 74.50 82 GLN A C 1
ATOM 667 O O . GLN A 1 82 ? -24.213 -4.257 25.828 1.00 74.50 82 GLN A O 1
ATOM 672 N N . LYS A 1 83 ? -23.031 -5.844 24.758 1.00 74.81 83 LYS A N 1
ATOM 673 C CA . LYS A 1 83 ? -22.786 -6.679 25.947 1.00 74.81 83 LYS A CA 1
ATOM 674 C C . LYS A 1 83 ? -21.940 -5.939 26.983 1.00 74.81 83 LYS A C 1
ATOM 676 O O . LYS A 1 83 ? -22.310 -5.907 28.155 1.00 74.81 83 LYS A O 1
ATOM 681 N N . LEU A 1 84 ? -20.875 -5.267 26.545 1.00 68.81 84 LEU A N 1
ATOM 682 C CA . LEU A 1 84 ? -20.025 -4.442 27.403 1.00 68.81 84 LEU A CA 1
ATOM 683 C C . LEU A 1 84 ? -20.807 -3.276 28.015 1.00 68.81 84 LEU A C 1
ATOM 685 O O . LEU A 1 84 ? -20.763 -3.103 29.226 1.00 68.81 84 LEU A O 1
ATOM 689 N N . LYS A 1 85 ? -21.620 -2.547 27.236 1.00 70.81 85 LYS A N 1
ATOM 690 C CA . LYS A 1 85 ? -22.503 -1.492 27.774 1.00 70.81 85 LYS A CA 1
ATOM 691 C C . LYS A 1 85 ? -23.464 -2.011 28.849 1.00 70.81 85 LYS A C 1
ATOM 693 O O . LYS A 1 85 ? -23.680 -1.330 29.848 1.00 70.81 85 LYS A O 1
ATOM 698 N N . LYS A 1 86 ? -24.022 -3.215 28.678 1.00 77.12 86 LYS A N 1
ATOM 699 C CA . LYS A 1 86 ? -24.894 -3.849 29.686 1.00 77.12 86 LYS A CA 1
ATOM 700 C C . LYS A 1 86 ? -24.138 -4.248 30.958 1.00 77.12 86 LYS A C 1
ATOM 702 O O . LYS A 1 86 ? -24.726 -4.190 32.032 1.00 77.12 86 LYS A O 1
ATOM 707 N N . LEU A 1 87 ? -22.870 -4.652 30.848 1.00 69.94 87 LEU A N 1
ATOM 708 C CA . LEU A 1 87 ? -22.007 -4.953 31.997 1.00 69.94 87 LEU A CA 1
ATOM 709 C C . LEU A 1 87 ? -21.610 -3.677 32.752 1.00 69.94 87 LEU A C 1
ATOM 711 O O . LEU A 1 87 ? -21.719 -3.637 33.972 1.00 69.94 87 LEU A O 1
ATOM 715 N N . VAL A 1 88 ? -21.248 -2.615 32.025 1.00 68.19 88 VAL A N 1
ATOM 716 C CA . VAL A 1 88 ? -20.958 -1.277 32.572 1.00 68.19 88 VAL A CA 1
ATOM 717 C C . VAL A 1 88 ? -22.159 -0.733 33.346 1.00 68.19 88 VAL A C 1
ATOM 719 O O . VAL A 1 88 ? -21.998 -0.287 34.473 1.00 68.19 88 VAL A O 1
ATOM 722 N N . ALA A 1 89 ? -23.372 -0.831 32.789 1.00 70.25 89 ALA A N 1
ATOM 723 C CA . ALA A 1 89 ? -24.598 -0.345 33.431 1.00 70.25 89 ALA A CA 1
ATOM 724 C C . ALA A 1 89 ? -24.965 -1.075 34.739 1.00 70.25 89 ALA A C 1
ATOM 726 O O . ALA A 1 89 ? -25.806 -0.592 35.491 1.00 70.25 89 ALA A O 1
ATOM 727 N N . LYS A 1 90 ? -24.366 -2.244 34.999 1.00 75.88 90 LYS A N 1
ATOM 728 C CA . LYS A 1 90 ? -24.554 -3.025 36.230 1.00 75.88 90 LYS A CA 1
ATOM 729 C C . LYS A 1 90 ? -23.400 -2.873 37.224 1.00 75.88 90 LYS A C 1
ATOM 731 O O . LYS A 1 90 ? -23.493 -3.403 38.327 1.00 75.88 90 LYS A O 1
ATOM 736 N N . SER A 1 91 ? -22.318 -2.201 36.836 1.00 69.69 91 SER A N 1
ATOM 737 C CA . SER A 1 91 ? -21.151 -1.984 37.686 1.00 69.69 91 SER A CA 1
ATOM 738 C C . SER A 1 91 ? -21.276 -0.656 38.434 1.00 69.69 91 SER A C 1
ATOM 740 O O . SER A 1 91 ? -21.618 0.356 37.832 1.00 69.69 91 SER A O 1
ATOM 742 N N . ASN A 1 92 ? -20.950 -0.645 39.729 1.00 75.81 92 ASN A N 1
ATOM 743 C CA . ASN A 1 92 ? -20.775 0.588 40.513 1.00 75.81 92 ASN A CA 1
ATOM 744 C C . ASN A 1 92 ? -19.306 1.054 40.553 1.00 75.81 92 ASN A C 1
ATOM 746 O O . ASN A 1 92 ? -18.985 2.041 41.215 1.00 75.81 92 ASN A O 1
ATOM 750 N N . ASP A 1 93 ? -18.410 0.346 39.864 1.00 82.06 93 ASP A N 1
ATOM 751 C CA . ASP A 1 93 ? -16.979 0.634 39.839 1.00 82.06 93 ASP A CA 1
ATOM 752 C C . ASP A 1 93 ? -16.646 1.645 38.731 1.00 82.06 93 ASP A C 1
ATOM 754 O O . ASP A 1 93 ? -16.715 1.343 37.535 1.00 82.06 93 ASP A O 1
ATOM 758 N N . LYS A 1 94 ? -16.273 2.862 39.143 1.00 77.50 94 LYS A N 1
ATOM 759 C CA . LYS A 1 94 ? -15.927 3.969 38.243 1.00 77.50 94 LYS A CA 1
ATOM 760 C C . LYS A 1 94 ? -14.683 3.692 37.395 1.00 77.50 94 LYS A C 1
ATOM 762 O O . LYS A 1 94 ? -14.665 4.120 36.243 1.00 77.50 94 LYS A O 1
ATOM 767 N N . GLU A 1 95 ? -13.688 2.971 37.909 1.00 74.56 95 GLU A N 1
ATOM 768 C CA . GLU A 1 95 ? -12.475 2.642 37.147 1.00 74.56 95 GLU A CA 1
ATOM 769 C C . GLU A 1 95 ? -12.781 1.605 36.066 1.00 74.56 95 GLU A C 1
ATOM 771 O O . GLU A 1 95 ? -12.372 1.765 34.913 1.00 74.56 95 GLU A O 1
ATOM 776 N N . ALA A 1 96 ? -13.595 0.596 36.394 1.00 68.12 96 ALA A N 1
ATOM 777 C CA . ALA A 1 96 ? -14.079 -0.374 35.416 1.00 68.12 96 ALA A CA 1
ATOM 778 C C . ALA A 1 96 ? -14.938 0.292 34.325 1.00 68.12 96 ALA A C 1
ATOM 780 O O . ALA A 1 96 ? -14.789 -0.023 33.143 1.00 68.12 96 ALA A O 1
ATOM 781 N N . ILE A 1 97 ? -15.804 1.245 34.693 1.00 71.38 97 ILE A N 1
ATOM 782 C CA . ILE A 1 97 ? -16.608 2.032 33.744 1.00 71.38 97 ILE A CA 1
ATOM 783 C C . ILE A 1 97 ? -15.704 2.851 32.812 1.00 71.38 97 ILE A C 1
ATOM 785 O O . ILE A 1 97 ? -15.926 2.873 31.600 1.00 71.38 97 ILE A O 1
ATOM 789 N N . GLU A 1 98 ? -14.674 3.512 33.341 1.00 73.19 98 GLU A N 1
ATOM 790 C CA . GLU A 1 98 ? -13.768 4.336 32.540 1.00 73.19 98 GLU A CA 1
ATOM 791 C C . GLU A 1 98 ? -12.889 3.493 31.603 1.00 73.19 98 GLU A C 1
ATOM 793 O O . GLU A 1 98 ? -12.755 3.814 30.418 1.00 73.19 98 GLU A O 1
ATOM 798 N N . PHE A 1 99 ? -12.350 2.375 32.093 1.00 71.81 99 PHE A N 1
ATOM 799 C CA . PHE A 1 99 ? -11.595 1.415 31.288 1.00 71.81 99 PHE A CA 1
ATOM 800 C C . PHE A 1 99 ? -12.448 0.829 30.154 1.00 71.81 99 PHE A C 1
ATOM 802 O O . PHE A 1 99 ? -12.017 0.795 29.001 1.00 71.81 99 PHE A O 1
ATOM 809 N N . LEU A 1 100 ? -13.693 0.441 30.445 1.00 66.38 100 LEU A N 1
ATOM 810 C CA . LEU A 1 100 ? -14.618 -0.111 29.455 1.00 66.38 100 LEU A CA 1
ATOM 811 C C . LEU A 1 100 ? -15.106 0.931 28.445 1.00 66.38 100 LEU A C 1
ATOM 813 O O . LEU A 1 100 ? -15.275 0.605 27.269 1.00 66.38 100 LEU A O 1
ATOM 817 N N . ASN A 1 101 ? -15.272 2.190 28.856 1.00 62.53 101 ASN A N 1
ATOM 818 C CA . ASN A 1 101 ? -15.537 3.292 27.933 1.00 62.53 101 ASN A CA 1
ATOM 819 C C . ASN A 1 101 ? -14.346 3.535 26.998 1.00 62.53 101 ASN A C 1
ATOM 821 O O . ASN A 1 101 ? -14.554 3.668 25.793 1.00 62.53 101 ASN A O 1
ATOM 825 N N . LYS A 1 102 ? -13.105 3.501 27.506 1.00 65.88 102 LYS A N 1
ATOM 826 C CA . LYS A 1 102 ? -11.890 3.560 26.670 1.00 65.88 102 LYS A CA 1
ATOM 827 C C . LYS A 1 102 ? -11.823 2.387 25.689 1.00 65.88 102 LYS A C 1
ATOM 829 O O . LYS A 1 102 ? -11.509 2.601 24.526 1.00 65.88 102 LYS A O 1
ATOM 834 N N . LEU A 1 103 ? -12.206 1.182 26.108 1.00 63.97 103 LEU A N 1
ATOM 835 C CA . LEU A 1 103 ? -12.293 -0.011 25.253 1.00 63.97 103 LEU A CA 1
ATOM 836 C C . LEU A 1 103 ? -13.400 0.076 24.188 1.00 63.97 103 LEU A C 1
ATOM 838 O O . LEU A 1 103 ? -13.229 -0.417 23.079 1.00 63.97 103 LEU A O 1
ATOM 842 N N . CYS A 1 104 ? -14.532 0.716 24.497 1.00 56.19 104 CYS A N 1
ATOM 843 C CA . CYS A 1 104 ? -15.619 0.948 23.539 1.00 56.19 104 CYS A CA 1
ATOM 844 C C . CYS A 1 104 ? -15.303 2.065 22.526 1.00 56.19 104 CYS A C 1
ATOM 846 O O . CYS A 1 104 ? -15.833 2.036 21.404 1.00 56.19 104 CYS A O 1
ATOM 848 N N . MET A 1 105 ? -14.491 3.043 22.946 1.00 54.28 105 MET A N 1
ATOM 849 C CA . MET A 1 105 ? -14.007 4.183 22.156 1.00 54.28 105 MET A CA 1
ATOM 850 C C . MET A 1 105 ? -12.780 3.831 21.308 1.00 54.28 105 MET A C 1
ATOM 852 O O . MET A 1 105 ? -12.646 4.347 20.201 1.00 54.28 105 MET A O 1
ATOM 856 N N . ALA A 1 106 ? -11.913 2.929 21.778 1.00 51.94 106 ALA A N 1
ATOM 857 C CA . ALA A 1 106 ? -10.904 2.291 20.943 1.00 51.94 106 ALA A 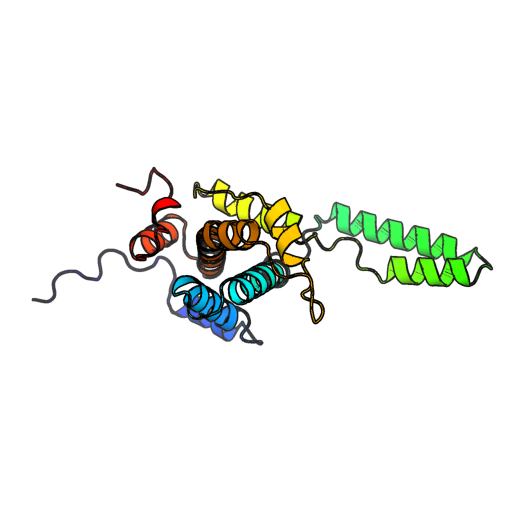CA 1
ATOM 858 C C . ALA A 1 106 ? -11.641 1.580 19.807 1.00 51.94 106 ALA A C 1
ATOM 860 O O . ALA A 1 106 ? -12.487 0.740 20.092 1.00 51.94 106 ALA A O 1
ATOM 861 N N . GLN A 1 107 ? -11.401 1.953 18.545 1.00 52.25 107 GLN A N 1
ATOM 862 C CA . GLN A 1 107 ? -12.097 1.368 17.396 1.00 52.25 107 GLN A CA 1
ATOM 863 C C . GLN A 1 107 ? -11.766 -0.129 17.289 1.00 52.25 107 GLN A C 1
ATOM 865 O O . GLN A 1 107 ? -10.690 -0.477 16.799 1.00 52.25 107 GLN A O 1
ATOM 870 N N . PRO A 1 108 ? -12.648 -1.049 17.729 1.00 46.16 108 PRO A N 1
ATOM 871 C CA . PRO A 1 108 ? -12.389 -2.466 17.588 1.00 46.16 108 PRO A CA 1
ATOM 872 C C . PRO A 1 108 ? -12.748 -2.798 16.142 1.00 46.16 108 PRO A C 1
ATOM 874 O O . PRO A 1 108 ? -13.903 -2.647 15.738 1.00 46.16 108 PRO A O 1
ATOM 877 N N . GLY A 1 109 ? -11.753 -3.199 15.356 1.00 52.16 109 GLY A N 1
ATOM 878 C CA . GLY A 1 109 ? -11.961 -3.636 13.978 1.00 52.16 109 GLY A CA 1
ATOM 879 C C . GLY A 1 109 ? -11.452 -2.696 12.889 1.00 52.16 109 GLY A C 1
ATOM 880 O O . GLY A 1 109 ? -11.824 -2.859 11.732 1.00 52.16 109 GLY A O 1
ATOM 881 N N . GLU A 1 110 ? -10.562 -1.760 13.212 1.00 63.16 110 GLU A N 1
ATOM 882 C CA . GLU A 1 110 ? -9.590 -1.345 12.205 1.00 63.16 110 GLU A CA 1
ATOM 883 C C . GLU A 1 110 ? -8.572 -2.471 12.012 1.00 63.16 110 GLU A C 1
ATOM 885 O O . GLU A 1 110 ? -7.979 -2.937 12.987 1.00 63.16 110 GLU A O 1
ATOM 890 N N . LEU A 1 111 ? -8.364 -2.896 10.762 1.00 71.62 111 LEU A N 1
ATOM 891 C CA . LEU A 1 111 ? -7.233 -3.754 10.419 1.00 71.62 111 LEU A CA 1
ATOM 892 C C . LEU A 1 111 ? -5.946 -3.135 10.972 1.00 71.62 111 LEU A C 1
ATOM 894 O O . LEU A 1 111 ? -5.779 -1.916 11.013 1.00 71.62 111 LEU A O 1
ATOM 898 N N . SER A 1 112 ? -5.011 -3.950 11.426 1.00 83.19 112 SER A N 1
ATOM 899 C CA . SER A 1 112 ? -3.669 -3.477 11.732 1.00 83.19 112 SER A CA 1
ATOM 900 C C . SER A 1 112 ? -2.929 -3.126 10.438 1.00 83.19 112 SER A C 1
ATOM 902 O O . SER A 1 112 ? -3.280 -3.592 9.358 1.00 83.19 112 SER A O 1
ATOM 904 N N . LEU A 1 113 ? -1.855 -2.335 10.537 1.00 86.12 113 LEU A N 1
ATOM 905 C CA . LEU A 1 113 ? -0.983 -2.059 9.387 1.00 86.12 113 LEU A CA 1
ATOM 906 C C . LEU A 1 113 ? -0.547 -3.347 8.664 1.00 86.12 113 LEU A C 1
ATOM 908 O O . LEU A 1 113 ? -0.487 -3.377 7.444 1.00 86.12 113 LEU A O 1
ATOM 912 N N . PHE A 1 114 ? -0.259 -4.407 9.421 1.00 88.56 114 PHE A N 1
ATOM 913 C CA . PHE A 1 114 ? 0.149 -5.690 8.854 1.00 88.56 114 PHE A CA 1
ATOM 914 C C . PHE A 1 114 ? -0.965 -6.314 8.010 1.00 88.56 114 PHE A C 1
ATOM 916 O O . PHE A 1 114 ? -0.713 -6.659 6.865 1.00 88.56 114 PHE A O 1
ATOM 923 N N . GLU A 1 115 ? -2.188 -6.382 8.541 1.00 87.38 115 GLU A N 1
ATOM 924 C CA . GLU A 1 115 ? -3.339 -6.952 7.828 1.00 87.38 115 GLU A CA 1
ATOM 925 C C . GLU A 1 115 ? -3.673 -6.151 6.562 1.00 87.38 115 GLU A C 1
ATOM 927 O O . GLU A 1 115 ? -3.924 -6.738 5.518 1.00 87.38 115 GLU A O 1
ATOM 932 N N . ARG A 1 116 ? -3.585 -4.814 6.610 1.00 88.88 116 ARG A N 1
ATOM 933 C CA . ARG A 1 116 ? -3.779 -3.976 5.413 1.00 88.88 116 ARG A CA 1
ATOM 934 C C . ARG A 1 116 ? -2.736 -4.258 4.338 1.00 88.88 116 ARG A C 1
ATOM 936 O O . ARG A 1 116 ? -3.074 -4.397 3.170 1.00 88.88 116 ARG A O 1
ATOM 943 N N . LEU A 1 117 ? -1.463 -4.350 4.727 1.00 91.44 117 LEU A N 1
ATOM 944 C CA . LEU A 1 117 ? -0.393 -4.683 3.788 1.00 91.44 117 LEU A CA 1
ATOM 945 C C . LEU A 1 117 ? -0.539 -6.109 3.241 1.00 91.44 117 LEU A C 1
ATOM 947 O O . LEU A 1 117 ? -0.186 -6.342 2.088 1.00 91.44 117 LEU A O 1
ATOM 951 N N . GLU A 1 118 ? -1.060 -7.052 4.032 1.00 91.38 118 GLU A N 1
ATOM 952 C CA . GLU A 1 118 ? -1.378 -8.401 3.557 1.00 91.38 118 GLU A CA 1
ATOM 953 C C . GLU A 1 118 ? -2.500 -8.396 2.522 1.00 91.38 118 GLU A C 1
ATOM 955 O O . GLU A 1 118 ? -2.342 -9.043 1.492 1.00 91.38 118 GLU A O 1
ATOM 960 N N . GLU A 1 119 ? -3.585 -7.649 2.737 1.00 90.44 119 GLU A N 1
ATOM 961 C CA . GLU A 1 119 ? -4.667 -7.526 1.750 1.00 90.44 119 GLU A CA 1
ATOM 962 C C . GLU A 1 119 ? -4.173 -6.904 0.440 1.00 90.44 119 GLU A C 1
ATOM 964 O O . GLU A 1 119 ? -4.385 -7.473 -0.630 1.00 90.44 119 GLU A O 1
ATOM 969 N N . LEU A 1 120 ? -3.421 -5.801 0.520 1.00 92.88 120 LEU A N 1
ATOM 970 C CA . LEU A 1 120 ? -2.837 -5.159 -0.661 1.00 92.88 120 LEU A CA 1
ATOM 971 C C . LEU A 1 120 ? -1.874 -6.100 -1.403 1.00 92.88 120 LEU A C 1
ATOM 973 O O . LEU A 1 120 ? -1.877 -6.155 -2.633 1.00 92.88 120 LEU A O 1
ATOM 977 N N . LYS A 1 121 ? -1.041 -6.850 -0.668 1.00 93.94 121 LYS A N 1
ATOM 978 C CA . LYS A 1 121 ? -0.114 -7.833 -1.248 1.00 93.94 121 LYS A CA 1
ATOM 979 C C . LYS A 1 121 ? -0.853 -9.032 -1.844 1.00 93.94 121 LYS A C 1
ATOM 981 O O . LYS A 1 121 ? -0.381 -9.596 -2.826 1.00 93.94 121 LYS A O 1
ATOM 986 N N . LYS A 1 122 ? -1.972 -9.444 -1.245 1.00 92.38 122 LYS A N 1
ATOM 987 C CA . LYS A 1 122 ? -2.794 -10.551 -1.734 1.00 92.38 122 LYS A CA 1
ATOM 988 C C . LYS A 1 122 ? -3.339 -10.224 -3.118 1.00 92.38 122 LYS A C 1
ATOM 990 O O . LYS A 1 122 ? -3.116 -11.005 -4.030 1.00 92.38 122 LYS A O 1
ATOM 995 N N . GLU A 1 123 ? -3.951 -9.057 -3.283 1.00 91.31 123 GLU A N 1
ATOM 996 C CA . GLU A 1 123 ? -4.487 -8.618 -4.575 1.00 91.31 123 GLU A CA 1
ATOM 997 C C . GLU A 1 123 ? -3.386 -8.485 -5.644 1.00 91.31 123 GLU A C 1
ATOM 999 O O . GLU A 1 123 ? -3.520 -8.984 -6.759 1.00 91.31 123 GLU A O 1
ATOM 1004 N N . TRP A 1 124 ? -2.240 -7.912 -5.266 1.00 93.75 124 TRP A N 1
ATOM 1005 C CA . TRP A 1 124 ? -1.032 -7.872 -6.099 1.00 93.75 124 TRP A CA 1
ATOM 1006 C C . TRP A 1 124 ? -0.590 -9.268 -6.578 1.00 93.75 124 TRP A C 1
ATOM 1008 O O . TRP A 1 124 ? -0.260 -9.457 -7.749 1.00 93.75 124 TRP A O 1
ATOM 1018 N N . ALA A 1 125 ? -0.593 -10.258 -5.681 1.00 92.75 125 ALA A N 1
ATOM 1019 C CA . ALA A 1 125 ? -0.204 -11.629 -6.000 1.00 92.75 125 ALA A CA 1
ATOM 1020 C C . ALA A 1 125 ? -1.265 -12.376 -6.825 1.00 92.75 125 ALA A C 1
ATOM 1022 O O . ALA A 1 125 ? -0.904 -13.206 -7.657 1.00 92.75 125 ALA A O 1
ATOM 1023 N N . GLU A 1 126 ? -2.553 -12.085 -6.621 1.00 92.06 126 GLU A N 1
ATOM 1024 C CA . GLU A 1 126 ? -3.660 -12.631 -7.419 1.00 92.06 126 GLU A CA 1
ATOM 1025 C C . GLU A 1 126 ? -3.563 -12.194 -8.887 1.00 92.06 126 GLU A C 1
ATOM 1027 O O . GLU A 1 126 ? -3.792 -13.008 -9.779 1.00 92.06 126 GLU A O 1
ATOM 1032 N N . ASP A 1 127 ? -3.089 -10.971 -9.145 1.00 90.81 127 ASP A N 1
ATOM 1033 C CA . ASP A 1 127 ? -2.749 -10.494 -10.494 1.00 90.81 127 ASP A CA 1
ATOM 1034 C C . ASP A 1 127 ? -1.362 -10.976 -10.978 1.00 90.81 127 ASP A C 1
ATOM 1036 O O . ASP A 1 127 ? -0.839 -10.517 -11.996 1.00 90.81 127 ASP A O 1
ATOM 1040 N N . GLY A 1 128 ? -0.734 -11.921 -10.276 1.00 90.62 128 GLY A N 1
ATOM 1041 C CA . GLY A 1 128 ? 0.507 -12.581 -10.688 1.00 90.62 128 GLY A CA 1
ATOM 1042 C C . GLY A 1 128 ? 1.774 -11.733 -10.557 1.00 90.62 128 GLY A C 1
ATOM 1043 O O . GLY A 1 128 ? 2.829 -12.147 -11.048 1.00 90.62 128 GLY A O 1
ATOM 1044 N N . PHE A 1 129 ? 1.708 -10.556 -9.925 1.00 92.06 129 PHE A N 1
ATOM 1045 C CA . PHE A 1 129 ? 2.901 -9.751 -9.682 1.00 92.06 129 PHE A CA 1
ATOM 1046 C C . PHE A 1 129 ? 3.789 -10.413 -8.619 1.00 92.06 129 PHE A C 1
ATOM 1048 O O . PHE A 1 129 ? 3.334 -11.032 -7.653 1.00 92.06 129 PHE A O 1
ATOM 1055 N N . ARG A 1 130 ? 5.102 -10.295 -8.809 1.00 89.31 130 ARG A N 1
ATOM 1056 C CA . ARG A 1 130 ? 6.125 -10.977 -8.007 1.00 89.31 130 ARG A CA 1
ATOM 1057 C C . ARG A 1 130 ? 6.592 -10.125 -6.832 1.00 89.31 130 ARG A C 1
ATOM 1059 O O . ARG A 1 130 ? 6.306 -8.938 -6.733 1.00 89.31 130 ARG A O 1
ATOM 1066 N N . GLY A 1 131 ? 7.366 -10.738 -5.943 1.00 84.81 131 GLY A N 1
ATOM 1067 C CA . GLY A 1 131 ? 7.907 -10.082 -4.756 1.00 84.81 131 GLY A CA 1
ATOM 1068 C C . GLY A 1 131 ? 7.039 -10.289 -3.518 1.00 84.81 131 GLY A C 1
ATOM 1069 O O . GLY A 1 131 ? 5.896 -10.735 -3.574 1.00 84.81 131 GLY A O 1
ATOM 1070 N N . GLY A 1 132 ? 7.621 -10.022 -2.354 1.00 84.19 132 GLY A N 1
ATOM 1071 C CA . GLY A 1 132 ? 6.935 -10.289 -1.101 1.00 84.19 132 GLY A CA 1
ATOM 1072 C C . GLY A 1 132 ? 7.852 -10.233 0.107 1.00 84.19 132 GLY A C 1
ATOM 1073 O O . GLY A 1 132 ? 8.068 -11.279 0.716 1.00 84.19 132 GLY A O 1
ATOM 1074 N N . PRO A 1 133 ? 8.358 -9.045 0.470 1.00 89.06 133 PRO A N 1
ATOM 1075 C CA . PRO A 1 133 ? 9.178 -8.872 1.661 1.00 89.06 133 PRO A CA 1
ATOM 1076 C C . PRO A 1 133 ? 8.422 -9.270 2.935 1.00 89.06 133 PRO A C 1
ATOM 1078 O O . PRO A 1 133 ? 7.191 -9.404 2.944 1.00 89.06 133 PRO A O 1
ATOM 1081 N N . ASP A 1 134 ? 9.168 -9.433 4.028 1.00 91.69 134 ASP A N 1
ATOM 1082 C CA . ASP A 1 134 ? 8.589 -9.710 5.338 1.00 91.69 134 ASP A CA 1
ATOM 1083 C C . ASP A 1 134 ? 7.843 -8.471 5.858 1.00 91.69 134 ASP A C 1
ATOM 1085 O O . ASP A 1 134 ? 8.431 -7.498 6.347 1.00 91.69 134 ASP A O 1
ATOM 1089 N N . LEU A 1 135 ? 6.513 -8.526 5.766 1.00 92.81 135 LEU A N 1
ATOM 1090 C CA . LEU A 1 135 ? 5.614 -7.468 6.221 1.00 92.81 135 LEU A CA 1
ATOM 1091 C C . LEU A 1 135 ? 5.673 -7.268 7.746 1.00 92.81 135 LEU A C 1
ATOM 1093 O O . LEU A 1 135 ? 5.403 -6.165 8.231 1.00 92.81 135 LEU A O 1
ATOM 1097 N N . ARG A 1 136 ? 6.061 -8.290 8.525 1.00 91.81 136 ARG A N 1
ATOM 1098 C CA . ARG A 1 136 ? 6.255 -8.150 9.979 1.00 91.81 136 ARG A CA 1
ATOM 1099 C C . ARG A 1 136 ? 7.468 -7.281 10.266 1.00 91.81 136 ARG A C 1
ATOM 1101 O O . ARG A 1 136 ? 7.376 -6.376 11.100 1.00 91.81 136 ARG A O 1
ATOM 1108 N N . LYS A 1 137 ? 8.567 -7.492 9.536 1.00 91.81 137 LYS A N 1
ATOM 1109 C CA . LYS A 1 137 ? 9.754 -6.636 9.624 1.00 91.81 137 LYS A CA 1
ATOM 1110 C C . LYS A 1 137 ? 9.428 -5.202 9.201 1.00 91.81 137 LYS A C 1
ATOM 1112 O O . LYS A 1 137 ? 9.773 -4.286 9.944 1.00 91.81 137 LYS A O 1
ATOM 1117 N N . ILE A 1 138 ? 8.667 -4.992 8.122 1.00 92.19 138 ILE A N 1
ATOM 1118 C CA . ILE A 1 138 ? 8.208 -3.651 7.698 1.00 92.19 138 ILE A CA 1
ATOM 1119 C C . ILE A 1 138 ? 7.421 -2.951 8.814 1.00 92.19 138 ILE A C 1
ATOM 1121 O O . ILE A 1 138 ? 7.745 -1.825 9.191 1.00 92.19 138 ILE A O 1
ATOM 1125 N N . LYS A 1 139 ? 6.430 -3.634 9.406 1.00 90.12 139 LYS A N 1
ATOM 1126 C CA . LYS A 1 139 ? 5.660 -3.099 10.541 1.00 90.12 139 LYS A CA 1
ATOM 1127 C C . LYS A 1 139 ? 6.553 -2.771 11.738 1.00 90.12 139 LYS A C 1
ATOM 1129 O O . LYS A 1 139 ? 6.329 -1.757 12.397 1.00 90.12 139 LYS A O 1
ATOM 1134 N N . SER A 1 140 ? 7.536 -3.620 12.040 1.00 89.88 140 SER A N 1
ATOM 1135 C CA . SER A 1 140 ? 8.457 -3.382 13.155 1.00 89.88 140 SER A CA 1
ATOM 1136 C C . SER A 1 140 ? 9.301 -2.126 12.934 1.00 89.88 140 SER A C 1
ATOM 1138 O O . SER A 1 140 ? 9.391 -1.299 13.837 1.00 89.88 140 SER A O 1
ATOM 1140 N N . LEU A 1 141 ? 9.817 -1.938 11.714 1.00 90.12 141 LEU A N 1
ATOM 1141 C CA . LEU A 1 141 ? 10.628 -0.787 11.326 1.00 90.12 141 LEU A CA 1
ATOM 1142 C C . LEU A 1 141 ? 9.817 0.506 11.381 1.00 90.12 141 LEU A C 1
ATOM 1144 O O . LEU A 1 141 ? 10.258 1.470 11.991 1.00 90.12 141 LEU A O 1
ATOM 1148 N N . ARG A 1 142 ? 8.581 0.501 10.868 1.00 86.56 142 ARG A N 1
ATOM 1149 C CA . ARG A 1 142 ? 7.678 1.664 10.928 1.00 86.56 142 ARG A CA 1
ATOM 1150 C C . ARG A 1 142 ? 7.409 2.155 12.354 1.00 86.56 142 ARG A C 1
ATOM 1152 O O . ARG A 1 142 ? 7.151 3.336 12.562 1.00 86.56 142 ARG A O 1
ATOM 1159 N N . ASN A 1 143 ? 7.435 1.258 13.338 1.00 82.81 143 ASN A N 1
ATOM 1160 C CA . ASN A 1 143 ? 7.194 1.596 14.742 1.00 82.81 143 ASN A CA 1
ATOM 1161 C C . ASN A 1 143 ? 8.459 2.043 15.490 1.00 82.81 143 ASN A C 1
ATOM 1163 O O . ASN A 1 143 ? 8.363 2.411 16.665 1.00 82.81 143 ASN A O 1
ATOM 1167 N N . VAL A 1 144 ? 9.628 2.032 14.842 1.00 82.00 144 VAL A N 1
ATOM 1168 C CA . VAL A 1 144 ? 10.845 2.624 15.398 1.00 82.00 144 VAL A CA 1
ATOM 1169 C C . VAL A 1 144 ? 10.624 4.131 15.474 1.00 82.00 144 VAL A C 1
ATOM 1171 O O . VAL A 1 144 ? 10.684 4.840 14.476 1.00 82.00 144 VAL A O 1
ATOM 1174 N N . LYS A 1 145 ? 10.319 4.633 16.674 1.00 63.22 145 LYS A N 1
ATOM 1175 C CA . LYS A 1 145 ? 10.228 6.071 16.935 1.00 63.22 145 LYS A CA 1
ATOM 1176 C C . LYS A 1 145 ? 11.636 6.605 17.200 1.00 63.22 145 LYS A C 1
ATOM 1178 O O . LYS A 1 145 ? 12.208 6.254 18.238 1.00 63.22 145 LYS A O 1
ATOM 1183 N N . PRO A 1 146 ? 12.201 7.467 16.338 1.00 56.91 146 PRO A N 1
ATOM 1184 C CA . PRO A 1 146 ? 13.457 8.133 16.643 1.00 56.91 146 PRO A CA 1
ATOM 1185 C C . PRO A 1 146 ? 13.205 9.190 17.727 1.00 56.91 146 PRO A C 1
ATOM 1187 O O . PRO A 1 146 ? 12.979 10.366 17.457 1.00 56.91 146 PRO A O 1
ATOM 1190 N N . HIS A 1 147 ? 13.205 8.782 18.996 1.00 49.06 147 HIS A N 1
ATOM 1191 C CA . HIS A 1 147 ? 13.179 9.725 20.106 1.00 49.06 147 HIS A CA 1
ATOM 1192 C C . HIS A 1 147 ? 14.576 10.305 20.307 1.00 49.06 147 HIS A C 1
ATOM 1194 O O . HIS A 1 147 ? 15.448 9.655 20.880 1.00 49.06 147 HIS A O 1
ATOM 1200 N N . GLY A 1 148 ? 14.763 11.535 19.823 1.00 46.69 148 GLY A N 1
ATOM 1201 C CA . GLY A 1 148 ? 15.706 12.539 20.321 1.00 46.69 148 GLY A CA 1
ATOM 1202 C C . GLY A 1 148 ? 17.204 12.257 20.195 1.00 46.69 148 GLY A C 1
ATOM 1203 O O . GLY A 1 148 ? 17.920 13.156 19.770 1.00 46.69 148 GLY A O 1
ATOM 1204 N N . ARG A 1 149 ? 17.715 11.072 20.563 1.00 48.97 149 ARG A N 1
ATOM 1205 C CA . ARG A 1 149 ? 19.161 10.778 20.628 1.00 48.97 149 ARG A CA 1
ATOM 1206 C C . ARG A 1 149 ? 19.601 9.304 20.501 1.00 48.97 149 ARG A C 1
ATOM 1208 O O . ARG A 1 149 ? 20.802 9.087 20.585 1.00 48.97 149 ARG A O 1
ATOM 1215 N N . GLY A 1 150 ? 18.736 8.300 20.295 1.00 48.28 150 GLY A N 1
ATOM 1216 C CA . GLY A 1 150 ? 19.183 6.892 20.457 1.00 48.28 150 GLY A CA 1
ATOM 1217 C C . GLY A 1 150 ? 18.781 5.870 19.397 1.00 48.28 150 GLY A C 1
ATOM 1218 O O . GLY A 1 150 ? 19.642 5.167 18.882 1.00 48.28 150 GLY A O 1
ATOM 1219 N N . ASN A 1 151 ? 17.502 5.776 19.038 1.00 51.22 151 ASN A N 1
ATOM 1220 C CA . ASN A 1 151 ? 17.053 4.720 18.128 1.00 51.22 151 ASN A CA 1
ATOM 1221 C C . ASN A 1 151 ? 17.090 5.218 16.686 1.00 51.22 151 ASN A C 1
ATOM 1223 O O . ASN A 1 151 ? 16.075 5.634 16.130 1.00 51.22 151 ASN A O 1
ATOM 1227 N N . ARG A 1 152 ? 18.292 5.229 16.106 1.00 70.31 152 ARG A N 1
ATOM 1228 C CA . ARG A 1 152 ? 18.450 5.240 14.650 1.00 70.31 152 ARG A CA 1
ATOM 1229 C C . ARG A 1 152 ? 18.316 3.806 14.155 1.00 70.31 152 ARG A C 1
ATOM 1231 O O . ARG A 1 152 ? 18.692 2.877 14.867 1.00 70.31 152 ARG A O 1
ATOM 1238 N N . TYR A 1 153 ? 17.776 3.640 12.954 1.00 80.69 153 TYR A N 1
ATOM 1239 C CA . TYR A 1 153 ? 17.853 2.369 12.246 1.00 80.69 153 TYR A CA 1
ATOM 1240 C C . TYR A 1 153 ? 19.296 1.856 12.266 1.00 80.69 153 TYR A C 1
ATOM 1242 O O . TYR A 1 153 ? 20.234 2.634 12.062 1.00 80.69 153 TYR A O 1
ATOM 1250 N N . SER A 1 154 ? 19.472 0.566 12.545 1.00 87.12 154 SER A N 1
ATOM 1251 C CA . SER A 1 154 ? 20.776 -0.070 12.366 1.00 87.12 154 SER A CA 1
ATOM 1252 C C . SER A 1 154 ? 21.171 -0.056 10.884 1.00 87.12 154 SER A C 1
ATOM 1254 O O . SER A 1 154 ? 20.327 0.151 10.009 1.00 87.12 154 SER A O 1
ATOM 1256 N N . ASN A 1 155 ? 22.448 -0.296 10.576 1.00 86.62 155 ASN A N 1
ATOM 1257 C CA . ASN A 1 155 ? 22.879 -0.424 9.180 1.00 86.62 155 ASN A CA 1
ATOM 1258 C C . ASN A 1 155 ? 22.100 -1.533 8.452 1.00 86.62 155 ASN A C 1
ATOM 1260 O O . ASN A 1 155 ? 21.700 -1.335 7.307 1.00 86.62 155 ASN A O 1
ATOM 1264 N N . ASP A 1 156 ? 21.814 -2.643 9.134 1.00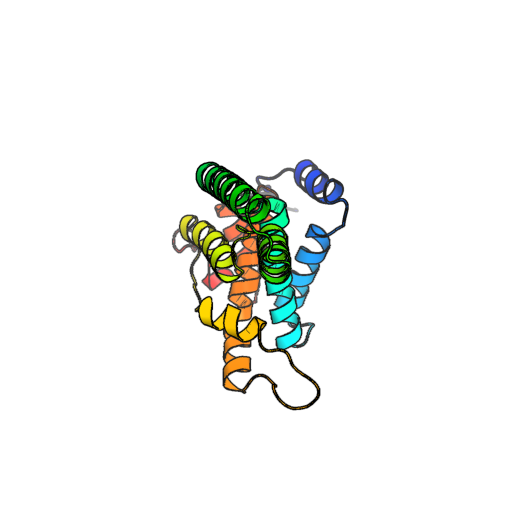 90.00 156 ASP A N 1
ATOM 1265 C CA . ASP A 1 156 ? 21.021 -3.750 8.593 1.00 90.00 156 ASP A CA 1
ATOM 1266 C C . ASP A 1 156 ? 19.568 -3.329 8.335 1.00 90.00 156 ASP A C 1
ATOM 1268 O O . ASP A 1 156 ? 18.982 -3.688 7.314 1.00 90.00 156 ASP A O 1
ATOM 1272 N N . ASP A 1 157 ? 18.984 -2.514 9.220 1.00 90.62 157 ASP A N 1
ATOM 1273 C CA . ASP A 1 157 ? 17.645 -1.961 9.012 1.00 90.62 157 ASP A CA 1
ATOM 1274 C C . ASP A 1 157 ? 17.612 -1.010 7.809 1.00 90.62 157 ASP A C 1
ATOM 1276 O O . ASP A 1 157 ? 16.680 -1.078 7.012 1.00 90.62 157 ASP A O 1
ATOM 1280 N N . ILE A 1 158 ? 18.629 -0.159 7.634 1.00 89.38 158 ILE A N 1
ATOM 1281 C CA . ILE A 1 158 ? 18.739 0.734 6.471 1.00 89.38 158 ILE A CA 1
ATOM 1282 C C . ILE A 1 158 ? 18.902 -0.066 5.175 1.00 89.38 158 ILE A C 1
ATOM 1284 O O . ILE A 1 158 ? 18.243 0.244 4.183 1.00 89.38 158 ILE A O 1
ATOM 1288 N N . GLN A 1 159 ? 19.734 -1.111 5.173 1.00 90.31 159 GLN A N 1
ATOM 1289 C CA . GLN A 1 159 ? 19.883 -1.998 4.016 1.00 90.31 159 GLN A CA 1
ATOM 1290 C C . GLN A 1 159 ? 18.571 -2.710 3.683 1.00 90.31 159 GLN A C 1
ATOM 1292 O O . GLN A 1 159 ? 18.176 -2.766 2.519 1.00 90.31 159 GLN A O 1
ATOM 1297 N N . TYR A 1 160 ? 17.856 -3.196 4.700 1.00 92.31 160 TYR A N 1
ATOM 1298 C CA . TYR A 1 160 ? 16.544 -3.803 4.511 1.00 92.31 160 TYR A CA 1
ATOM 1299 C C . TYR A 1 160 ? 15.525 -2.796 3.960 1.00 92.31 160 TYR A C 1
ATOM 1301 O O . TYR A 1 160 ? 14.786 -3.125 3.036 1.00 92.31 160 TYR A O 1
ATOM 1309 N N . ILE A 1 161 ? 15.504 -1.560 4.472 1.00 91.44 161 ILE A N 1
ATOM 1310 C CA . ILE A 1 161 ? 14.648 -0.484 3.949 1.00 91.44 161 ILE A CA 1
ATOM 1311 C C . ILE A 1 161 ? 14.958 -0.230 2.473 1.00 91.44 161 ILE A C 1
ATOM 1313 O O . ILE A 1 161 ? 14.037 -0.232 1.659 1.00 91.44 161 ILE A O 1
ATOM 1317 N N . ALA A 1 162 ? 16.234 -0.073 2.112 1.00 89.31 162 ALA A N 1
ATOM 1318 C CA . ALA A 1 162 ? 16.649 0.143 0.728 1.00 89.31 162 ALA A CA 1
ATOM 1319 C C . ALA A 1 162 ? 16.233 -1.018 -0.193 1.00 89.31 162 ALA A C 1
ATOM 1321 O O . ALA A 1 162 ? 15.784 -0.786 -1.311 1.00 89.31 162 ALA A O 1
ATOM 1322 N N . MET A 1 163 ? 16.321 -2.262 0.289 1.00 89.56 163 MET A N 1
ATOM 1323 C CA . MET A 1 163 ? 15.888 -3.452 -0.450 1.00 89.56 163 MET A CA 1
ATOM 1324 C C . MET A 1 163 ? 14.365 -3.506 -0.650 1.00 89.56 163 MET A C 1
ATOM 1326 O O . MET A 1 163 ? 13.889 -3.964 -1.687 1.00 89.56 163 MET A O 1
ATOM 1330 N N . VAL A 1 164 ? 13.588 -3.075 0.344 1.00 91.12 164 VAL A N 1
ATOM 1331 C CA . VAL A 1 164 ? 12.122 -3.185 0.339 1.00 91.12 164 VAL A CA 1
ATOM 1332 C C . VAL A 1 164 ? 11.435 -1.994 -0.323 1.00 91.12 164 VAL A C 1
ATOM 1334 O O . VAL A 1 164 ? 10.313 -2.138 -0.813 1.00 91.12 164 VAL A O 1
ATOM 1337 N N . LEU A 1 165 ? 12.083 -0.831 -0.377 1.00 89.44 165 LEU A N 1
ATOM 1338 C CA . LEU A 1 165 ? 11.492 0.380 -0.939 1.00 89.44 165 LEU A CA 1
ATOM 1339 C C . LEU A 1 165 ? 10.981 0.193 -2.384 1.00 89.44 165 LEU A C 1
ATOM 1341 O O . LEU A 1 165 ? 9.832 0.565 -2.617 1.00 89.44 165 LEU A O 1
ATOM 1345 N N . PRO A 1 166 ? 11.709 -0.468 -3.313 1.00 89.00 166 PRO A N 1
ATOM 1346 C CA . PRO A 1 166 ? 11.197 -0.757 -4.657 1.00 89.00 166 PRO A CA 1
ATOM 1347 C C . PRO A 1 166 ? 9.920 -1.607 -4.674 1.00 89.00 166 PRO A C 1
ATOM 1349 O O . PRO A 1 166 ? 9.058 -1.424 -5.530 1.00 89.00 166 PRO A O 1
ATOM 1352 N N . PHE A 1 167 ? 9.773 -2.539 -3.727 1.00 91.31 167 PHE A N 1
ATOM 1353 C CA . PHE A 1 167 ? 8.539 -3.312 -3.602 1.00 91.31 167 PHE A CA 1
ATOM 1354 C C . PHE A 1 167 ? 7.387 -2.426 -3.121 1.00 91.31 167 PHE A C 1
ATOM 1356 O O . PHE A 1 167 ? 6.289 -2.516 -3.655 1.00 91.31 167 PHE A O 1
ATOM 1363 N N . LEU A 1 168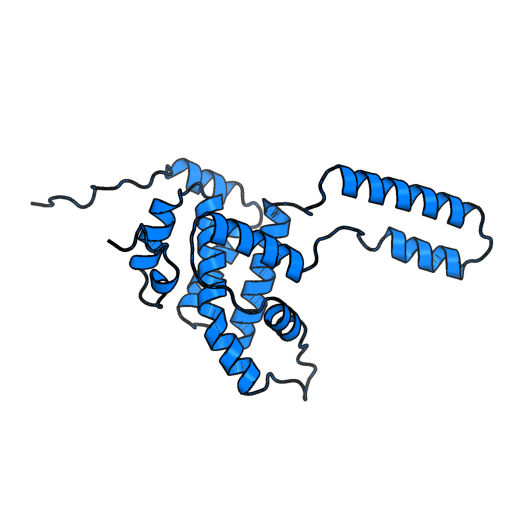 ? 7.616 -1.563 -2.126 1.00 92.44 168 LEU A N 1
ATOM 1364 C CA . LEU A 1 168 ? 6.572 -0.680 -1.602 1.00 92.44 168 LEU A CA 1
ATOM 1365 C C . LEU A 1 168 ? 6.128 0.366 -2.629 1.00 92.44 168 LEU A C 1
ATOM 1367 O O . LEU A 1 168 ? 4.935 0.662 -2.705 1.00 92.44 168 LEU A O 1
ATOM 1371 N N . THR A 1 169 ? 7.048 0.903 -3.434 1.00 91.44 169 THR A N 1
ATOM 1372 C CA . THR A 1 169 ? 6.700 1.815 -4.533 1.00 91.44 169 THR A CA 1
ATOM 1373 C C . THR A 1 169 ? 5.932 1.078 -5.622 1.00 91.44 169 THR A C 1
ATOM 1375 O O . THR A 1 169 ? 4.876 1.553 -6.033 1.00 91.44 169 THR A O 1
ATOM 1378 N N . GLY A 1 170 ? 6.378 -0.124 -6.007 1.00 91.88 170 GLY A N 1
ATOM 1379 C CA . GLY A 1 170 ? 5.657 -0.990 -6.940 1.00 91.88 170 GLY A CA 1
ATOM 1380 C C . GLY A 1 170 ? 4.237 -1.307 -6.463 1.00 91.88 170 GLY A C 1
ATOM 1381 O O . GLY A 1 170 ? 3.277 -1.060 -7.188 1.00 91.88 170 GLY A O 1
ATOM 1382 N N . LEU A 1 171 ? 4.088 -1.765 -5.218 1.00 93.88 171 LEU A N 1
ATOM 1383 C CA . LEU A 1 171 ? 2.793 -2.059 -4.605 1.00 93.88 171 LEU A CA 1
ATOM 1384 C C . LEU A 1 171 ? 1.879 -0.825 -4.609 1.00 93.88 171 LEU A C 1
ATOM 1386 O O . LEU A 1 171 ? 0.720 -0.916 -5.006 1.00 93.88 171 LEU A O 1
ATOM 1390 N N . SER A 1 172 ? 2.408 0.338 -4.220 1.00 93.38 172 SER A N 1
ATOM 1391 C CA . SER A 1 172 ? 1.664 1.606 -4.224 1.00 93.38 172 SER A CA 1
ATOM 1392 C C . SER A 1 172 ? 1.183 1.975 -5.622 1.00 93.38 172 SER A C 1
ATOM 1394 O O . SER A 1 172 ? 0.004 2.257 -5.822 1.00 93.38 172 SER A O 1
ATOM 1396 N N . ARG A 1 173 ? 2.086 1.925 -6.603 1.00 91.88 173 ARG A N 1
ATOM 1397 C CA . ARG A 1 173 ? 1.797 2.247 -7.999 1.00 91.88 173 ARG A CA 1
ATOM 1398 C C . ARG A 1 173 ? 0.717 1.341 -8.577 1.00 91.88 173 ARG A C 1
ATOM 1400 O O . ARG A 1 173 ? -0.201 1.834 -9.222 1.00 91.88 173 ARG A O 1
ATOM 1407 N N . TYR A 1 174 ? 0.823 0.038 -8.337 1.00 93.56 174 TYR A N 1
ATOM 1408 C CA . TYR A 1 174 ? -0.171 -0.933 -8.778 1.00 93.56 174 TYR A CA 1
ATOM 1409 C C . TYR A 1 174 ? -1.561 -0.589 -8.238 1.00 93.56 174 TYR A C 1
ATOM 1411 O O . TYR A 1 174 ? -2.502 -0.480 -9.018 1.00 93.56 174 TYR A O 1
ATOM 1419 N N . HIS A 1 175 ? -1.678 -0.324 -6.934 1.00 92.50 175 HIS A N 1
ATOM 1420 C CA . HIS A 1 175 ? -2.963 -0.013 -6.302 1.00 92.50 175 HIS A CA 1
ATOM 1421 C C . HIS A 1 175 ? -3.548 1.324 -6.759 1.00 92.50 175 HIS A C 1
ATOM 1423 O O . HIS A 1 175 ? -4.752 1.419 -6.981 1.00 92.50 175 HIS A O 1
ATOM 1429 N N . ILE A 1 176 ? -2.707 2.338 -6.982 1.00 90.25 176 ILE A N 1
ATOM 1430 C CA . ILE A 1 176 ? -3.129 3.610 -7.584 1.00 90.25 176 ILE A CA 1
ATOM 1431 C C . ILE A 1 176 ? -3.691 3.376 -8.988 1.00 90.25 176 ILE A C 1
ATOM 1433 O O . ILE A 1 176 ? -4.790 3.831 -9.293 1.00 90.25 176 ILE A O 1
ATOM 1437 N N . LEU A 1 177 ? -2.955 2.673 -9.852 1.00 89.12 177 LEU A N 1
ATOM 1438 C CA . LEU A 1 177 ? -3.384 2.446 -11.232 1.00 89.12 177 LEU A CA 1
ATOM 1439 C C . LEU A 1 177 ? -4.643 1.576 -11.292 1.00 89.12 177 LEU A C 1
ATOM 1441 O O . LEU A 1 177 ? -5.556 1.874 -12.056 1.00 89.12 177 LEU A O 1
ATOM 1445 N N . LYS A 1 178 ? -4.740 0.553 -10.444 1.00 88.19 178 LYS A N 1
ATOM 1446 C CA . LYS A 1 178 ? -5.936 -0.284 -10.351 1.00 88.19 178 LYS A CA 1
ATOM 1447 C C . LYS A 1 178 ? -7.151 0.514 -9.879 1.00 88.19 178 LYS A C 1
ATOM 1449 O O . LYS A 1 178 ? -8.225 0.385 -10.458 1.00 88.19 178 LYS A O 1
ATOM 1454 N N . TYR A 1 179 ? -6.972 1.405 -8.902 1.00 86.69 179 TYR A N 1
ATOM 1455 C CA . TYR A 1 179 ? -8.021 2.328 -8.463 1.00 86.69 179 TYR A CA 1
ATOM 1456 C C . TYR A 1 179 ? -8.461 3.304 -9.563 1.00 86.69 179 TYR A C 1
ATOM 1458 O O . TYR A 1 179 ? -9.648 3.583 -9.687 1.00 86.69 179 TYR A O 1
ATOM 1466 N N . LEU A 1 180 ? -7.528 3.771 -10.397 1.00 82.38 180 LEU A N 1
ATOM 1467 C CA . LEU A 1 180 ? -7.831 4.582 -11.583 1.00 82.38 180 LEU A CA 1
ATOM 1468 C C . LEU A 1 180 ? -8.495 3.777 -12.718 1.00 82.38 180 LEU A C 1
ATOM 1470 O O . LEU A 1 180 ? -8.843 4.356 -13.743 1.00 82.38 180 LEU A O 1
ATOM 1474 N N . GLY A 1 181 ? -8.674 2.463 -12.554 1.00 81.19 181 GLY A N 1
ATOM 1475 C CA . GLY A 1 181 ? -9.385 1.594 -13.489 1.00 81.19 181 GLY A CA 1
ATOM 1476 C C . GLY A 1 181 ? -8.503 0.885 -14.516 1.00 81.19 181 GLY A C 1
ATOM 1477 O O . GLY A 1 181 ? -9.040 0.253 -15.424 1.00 81.19 181 GLY A O 1
ATOM 1478 N N . PHE A 1 182 ? -7.174 0.976 -14.408 1.00 82.75 182 PHE A N 1
ATOM 1479 C CA . PHE A 1 182 ? -6.278 0.271 -15.325 1.00 82.75 182 PHE A CA 1
ATOM 1480 C C . PHE A 1 182 ? -6.331 -1.238 -15.079 1.00 82.75 182 PHE A C 1
ATOM 1482 O O . PHE A 1 182 ? -6.334 -1.701 -13.937 1.00 82.75 182 PHE A O 1
ATOM 1489 N N . ASP A 1 183 ? -6.328 -2.009 -16.163 1.00 86.62 183 ASP A N 1
ATOM 1490 C CA . ASP A 1 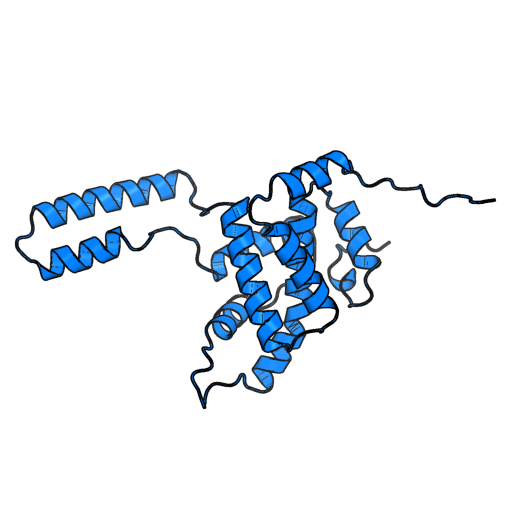183 ? -6.231 -3.464 -16.093 1.00 86.62 183 ASP A CA 1
ATOM 1491 C C . ASP A 1 183 ? -4.802 -3.951 -15.800 1.00 86.62 183 ASP A C 1
ATOM 1493 O O . ASP A 1 183 ? -3.810 -3.223 -15.918 1.00 86.62 183 ASP A O 1
ATOM 1497 N N . ARG A 1 184 ? -4.706 -5.234 -15.438 1.00 89.19 184 ARG A N 1
ATOM 1498 C CA . ARG A 1 184 ? -3.456 -5.939 -15.131 1.00 89.19 184 ARG A CA 1
ATOM 1499 C C . ARG A 1 184 ? -2.383 -5.751 -16.208 1.00 89.19 184 ARG A C 1
ATOM 1501 O O . ARG A 1 184 ? -1.231 -5.481 -15.872 1.00 89.19 184 ARG A O 1
ATOM 1508 N N . GLU A 1 185 ? -2.738 -5.905 -17.482 1.00 88.50 185 GLU A N 1
ATOM 1509 C CA . GLU A 1 185 ? -1.784 -5.841 -18.596 1.00 88.50 185 GLU A CA 1
ATOM 1510 C C . GLU A 1 185 ? -1.220 -4.431 -18.782 1.00 88.50 185 GLU A C 1
ATOM 1512 O O . GLU A 1 185 ? -0.013 -4.251 -18.958 1.00 88.50 185 GLU A O 1
ATOM 1517 N N . SER A 1 186 ? -2.078 -3.416 -18.696 1.00 87.06 186 SER A N 1
ATOM 1518 C CA . SER A 1 186 ? -1.701 -2.007 -18.793 1.00 87.06 186 SER A CA 1
ATOM 1519 C C . SER A 1 186 ? -0.798 -1.601 -17.630 1.00 87.06 186 SER A C 1
ATOM 1521 O O . SER A 1 186 ? 0.216 -0.922 -17.830 1.00 87.06 186 SER A O 1
ATOM 1523 N N . ILE A 1 187 ? -1.114 -2.071 -16.418 1.00 89.38 187 ILE A N 1
ATOM 1524 C CA . ILE A 1 187 ? -0.272 -1.859 -15.239 1.00 89.38 187 ILE A CA 1
ATOM 1525 C C . ILE A 1 187 ? 1.093 -2.522 -15.440 1.00 89.38 187 ILE A C 1
ATOM 1527 O O . ILE A 1 187 ? 2.111 -1.846 -15.283 1.00 89.38 187 ILE A O 1
ATOM 1531 N N . ALA A 1 188 ? 1.136 -3.793 -15.849 1.00 87.69 188 ALA A N 1
ATOM 1532 C CA . ALA A 1 188 ? 2.377 -4.531 -16.088 1.00 87.69 188 ALA A CA 1
ATOM 1533 C C . ALA A 1 188 ? 3.274 -3.838 -17.131 1.00 87.69 188 ALA A C 1
ATOM 1535 O O . ALA A 1 188 ? 4.456 -3.598 -16.875 1.00 87.69 188 ALA A O 1
ATOM 1536 N N . LYS A 1 189 ? 2.700 -3.395 -18.258 1.00 84.69 189 LYS A N 1
ATOM 1537 C CA . LYS A 1 189 ? 3.415 -2.612 -19.283 1.00 84.69 189 LYS A CA 1
ATOM 1538 C C . LYS A 1 189 ? 4.029 -1.336 -18.710 1.00 84.69 189 LYS A C 1
ATOM 1540 O O . LYS A 1 189 ? 5.174 -1.011 -19.021 1.00 84.69 189 LYS A O 1
ATOM 1545 N N . SER A 1 190 ? 3.320 -0.639 -17.819 1.00 83.38 190 SER A N 1
ATOM 1546 C CA . SER A 1 190 ? 3.835 0.588 -17.197 1.00 83.38 190 SER A CA 1
ATOM 1547 C C . SER A 1 190 ? 5.069 0.357 -16.310 1.00 83.38 190 SER A C 1
ATOM 1549 O O . SER A 1 190 ? 5.883 1.266 -16.150 1.00 83.38 190 SER A O 1
ATOM 1551 N N . PHE A 1 191 ? 5.252 -0.855 -15.774 1.00 84.00 191 PHE A N 1
ATOM 1552 C CA . PHE A 1 191 ? 6.395 -1.203 -14.922 1.00 84.00 191 PHE A CA 1
ATOM 1553 C C . PHE A 1 191 ? 7.666 -1.451 -15.745 1.00 84.00 191 PHE A C 1
ATOM 1555 O O . PHE A 1 191 ? 8.765 -1.190 -15.255 1.00 84.00 191 PHE A O 1
ATOM 1562 N N . HIS A 1 192 ? 7.535 -1.892 -17.001 1.00 70.56 192 HIS A N 1
ATOM 1563 C CA . HIS A 1 192 ? 8.669 -2.085 -17.913 1.00 70.56 192 HIS A CA 1
ATOM 1564 C C . HIS A 1 192 ? 9.304 -0.773 -18.378 1.00 70.56 192 HIS A C 1
ATOM 1566 O O . HIS A 1 192 ? 10.502 -0.726 -18.649 1.00 70.56 192 HIS A O 1
ATOM 1572 N N . VAL A 1 193 ? 8.521 0.305 -18.442 1.00 62.69 193 VAL A N 1
ATOM 1573 C CA . VAL A 1 193 ? 9.003 1.626 -18.878 1.00 62.69 193 VAL A CA 1
ATOM 1574 C C . VAL A 1 193 ? 9.918 2.271 -17.822 1.00 62.69 193 VAL A C 1
ATOM 1576 O O . VAL A 1 193 ? 10.699 3.172 -18.132 1.00 62.69 193 VAL A O 1
ATOM 1579 N N . ILE A 1 194 ? 9.878 1.801 -16.570 1.00 62.06 194 ILE A N 1
ATOM 1580 C CA . ILE A 1 194 ? 10.560 2.443 -15.443 1.00 62.06 194 ILE A CA 1
ATOM 1581 C C . ILE A 1 194 ? 11.900 1.776 -15.135 1.00 62.06 194 ILE A C 1
ATOM 1583 O O . ILE A 1 194 ? 11.992 0.588 -14.833 1.00 62.06 194 ILE A O 1
ATOM 1587 N N . ARG A 1 195 ? 12.960 2.592 -15.130 1.00 56.06 195 ARG A N 1
ATOM 1588 C CA . ARG A 1 195 ? 14.372 2.180 -14.996 1.00 56.06 195 ARG A CA 1
ATOM 1589 C C . ARG A 1 195 ? 14.795 1.643 -13.620 1.00 56.06 195 ARG A C 1
ATOM 1591 O O . ARG A 1 195 ? 15.954 1.282 -13.452 1.00 56.06 195 ARG A O 1
ATOM 1598 N N . LEU A 1 196 ? 13.898 1.562 -12.641 1.00 60.50 196 LEU A N 1
ATOM 1599 C CA . LEU A 1 196 ? 14.229 1.244 -11.242 1.00 60.50 196 LEU A CA 1
ATOM 1600 C C . LEU A 1 196 ? 14.068 -0.240 -10.886 1.00 60.50 196 LEU A C 1
ATOM 1602 O O . LEU A 1 196 ? 13.867 -0.594 -9.729 1.00 60.50 196 LEU A O 1
ATOM 1606 N N . GLY A 1 197 ? 14.120 -1.124 -11.884 1.00 64.12 197 GLY A N 1
ATOM 1607 C CA . GLY A 1 197 ? 13.990 -2.564 -11.661 1.00 64.12 197 GLY A CA 1
ATOM 1608 C C . GLY A 1 197 ? 12.565 -3.023 -11.341 1.00 64.12 197 GLY A C 1
ATOM 1609 O O . GLY A 1 197 ? 12.382 -4.191 -11.005 1.00 64.12 197 GLY A O 1
ATOM 1610 N N . LEU A 1 198 ? 11.549 -2.161 -11.498 1.00 73.00 198 LEU A N 1
ATOM 1611 C CA . LEU A 1 198 ? 10.143 -2.530 -11.290 1.00 73.00 198 LEU A CA 1
ATOM 1612 C C . LEU A 1 198 ? 9.671 -3.629 -12.256 1.00 73.00 198 LEU A C 1
ATOM 1614 O O . LEU A 1 198 ? 8.817 -4.433 -11.894 1.00 73.00 198 LEU A O 1
ATOM 1618 N N . GLY A 1 199 ? 10.292 -3.749 -13.434 1.00 68.88 199 GLY A N 1
ATOM 1619 C CA . GLY A 1 199 ? 10.083 -4.875 -14.353 1.00 68.88 199 GLY A CA 1
ATOM 1620 C C . GLY A 1 199 ? 10.359 -6.255 -13.731 1.00 68.88 199 GLY A C 1
ATOM 1621 O O . GLY A 1 199 ? 9.788 -7.251 -14.163 1.00 68.88 199 GLY A O 1
ATOM 1622 N N . SER A 1 200 ? 11.169 -6.338 -12.667 1.00 78.56 200 SER A N 1
ATOM 1623 C CA . SER A 1 200 ? 11.388 -7.595 -11.930 1.00 78.56 200 SER A CA 1
ATOM 1624 C C . SER A 1 200 ? 10.146 -8.085 -11.173 1.00 78.56 200 SER A C 1
ATOM 1626 O O . SER A 1 200 ? 10.074 -9.258 -10.803 1.00 78.56 200 SER A O 1
ATOM 1628 N N . PHE A 1 201 ? 9.155 -7.212 -10.981 1.00 80.75 201 PHE A N 1
ATOM 1629 C CA . PHE A 1 201 ? 7.891 -7.523 -10.325 1.00 80.75 201 PHE A CA 1
ATOM 1630 C C . PHE A 1 201 ? 6.778 -7.925 -11.295 1.00 80.75 201 PHE A C 1
ATOM 1632 O O . PHE A 1 201 ? 5.763 -8.458 -10.855 1.00 80.75 201 PHE A O 1
ATOM 1639 N N . VAL A 1 202 ? 6.960 -7.709 -12.600 1.00 83.25 202 VAL A N 1
ATOM 1640 C CA . VAL A 1 202 ? 5.948 -8.011 -13.624 1.00 83.25 202 VAL A CA 1
ATOM 1641 C C . VAL A 1 202 ? 5.707 -9.527 -13.701 1.00 83.25 202 VAL A C 1
ATOM 1643 O O . VAL A 1 202 ? 6.675 -10.293 -13.555 1.00 83.25 202 VAL A O 1
ATOM 1646 N N . PRO A 1 203 ? 4.447 -9.972 -13.883 1.00 82.81 203 PRO A N 1
ATOM 1647 C CA . PRO A 1 203 ? 4.126 -11.367 -14.164 1.00 82.81 203 PRO A CA 1
ATOM 1648 C C . PRO A 1 203 ? 4.937 -11.950 -15.331 1.00 82.81 203 PRO A C 1
ATOM 1650 O O . PRO A 1 203 ? 5.160 -11.280 -16.334 1.00 82.81 203 PRO A O 1
ATOM 1653 N N . ILE A 1 204 ? 5.386 -13.203 -15.199 1.00 77.69 204 ILE A N 1
ATOM 1654 C CA . ILE A 1 204 ? 6.267 -13.856 -16.189 1.00 77.69 204 ILE A CA 1
ATOM 1655 C C . ILE A 1 204 ? 5.567 -14.009 -17.544 1.00 77.69 204 ILE A C 1
ATOM 1657 O O . ILE A 1 204 ? 6.210 -13.858 -18.575 1.00 77.69 204 ILE A O 1
ATOM 1661 N N . ASP A 1 205 ? 4.258 -14.254 -17.531 1.00 77.81 205 ASP A N 1
ATOM 1662 C CA . ASP A 1 205 ? 3.403 -14.370 -18.716 1.00 77.81 205 ASP A CA 1
ATOM 1663 C C . ASP A 1 205 ? 3.285 -13.070 -19.527 1.00 77.81 205 ASP A C 1
ATOM 1665 O O . ASP A 1 205 ? 2.799 -13.103 -20.650 1.00 77.81 205 ASP A O 1
ATOM 1669 N N . LEU A 1 206 ? 3.733 -11.937 -18.976 1.00 76.25 206 LEU A N 1
ATOM 1670 C CA . LEU A 1 206 ? 3.686 -10.620 -19.616 1.00 76.25 206 LEU A CA 1
ATOM 1671 C C . LEU A 1 206 ? 5.084 -10.043 -19.900 1.00 76.25 206 LEU A C 1
ATOM 1673 O O . LEU A 1 206 ? 5.198 -8.877 -20.267 1.00 76.25 206 LEU A O 1
ATOM 1677 N N . CYS A 1 207 ? 6.142 -10.838 -19.708 1.00 61.44 207 CYS A N 1
ATOM 1678 C CA . CYS A 1 207 ? 7.533 -10.432 -19.931 1.00 61.44 207 CYS A CA 1
ATOM 1679 C C . CYS A 1 207 ? 8.044 -10.684 -21.367 1.00 61.44 207 CYS A C 1
ATOM 1681 O O . CYS A 1 207 ? 9.244 -10.508 -21.594 1.00 61.44 207 CYS A O 1
ATOM 1683 N N . GLU A 1 208 ? 7.185 -11.121 -22.295 1.00 55.50 208 GLU A N 1
ATOM 1684 C CA . GLU A 1 208 ? 7.526 -11.428 -23.699 1.00 55.50 208 GLU A CA 1
ATOM 1685 C C . GLU A 1 208 ? 7.316 -10.241 -24.652 1.00 55.50 208 GLU A C 1
ATOM 1687 O O . GLU A 1 208 ? 6.262 -9.570 -24.563 1.00 55.50 208 GLU A O 1
#